Protein AF-0000000080187852 (afdb_homodimer)

Sequence (224 aa):
MRDDEPSGTDADVDVDVDENGILQFGIEPDPQTAEYDLLTVLADHEDIEMDDLPSLYSVVDQFVGGMFDDPPSESAQLEMTFSYAGYRITVTPGGHVTMVPVKDSMGEATDAMRDDEPSGTDADVDVDVDENGILQFGIEPDPQTAEYDLLTVLADHEDIEMDDLPSLYSVVDQFVGGMFDDPPSESAQLEMTFSYAGYRITVTPGGHVTMVPVKDSMGEATDA

Structure (mmCIF, N/CA/C/O backbone):
data_AF-0000000080187852-model_v1
#
loop_
_entity.id
_entity.type
_entity.pdbx_description
1 polymer 'Halobacterial output domain-containing protein'
#
loop_
_atom_site.group_PDB
_atom_site.id
_atom_site.type_symbol
_atom_site.label_atom_id
_atom_site.label_alt_id
_atom_site.label_comp_id
_atom_site.label_asym_id
_atom_site.label_entity_id
_atom_site.label_seq_id
_atom_site.pdbx_PDB_ins_code
_atom_site.Cartn_x
_atom_site.Cartn_y
_atom_site.Cartn_z
_atom_site.occupancy
_atom_site.B_iso_or_equiv
_atom_site.auth_seq_id
_atom_site.auth_comp_id
_atom_site.auth_asym_id
_atom_site.auth_atom_id
_atom_site.pdbx_PDB_model_num
ATOM 1 N N . MET A 1 1 ? -11.617 -31.828 -38.969 1 34.72 1 MET A N 1
ATOM 2 C CA . MET A 1 1 ? -12.172 -31.234 -37.75 1 34.72 1 MET A CA 1
ATOM 3 C C . MET A 1 1 ? -11.094 -30.5 -36.969 1 34.72 1 MET A C 1
ATOM 5 O O . MET A 1 1 ? -10.141 -31.125 -36.5 1 34.72 1 MET A O 1
ATOM 9 N N . ARG A 1 2 ? -10.789 -29.281 -37.406 1 37 2 ARG A N 1
ATOM 10 C CA . ARG A 1 2 ? -9.797 -28.359 -36.906 1 37 2 ARG A CA 1
ATOM 11 C C . ARG A 1 2 ? -10.047 -28.047 -35.438 1 37 2 ARG A C 1
ATOM 13 O O . ARG A 1 2 ? -11.156 -27.672 -35.031 1 37 2 ARG A O 1
ATOM 20 N N . ASP A 1 3 ? -9.461 -28.922 -34.531 1 36.19 3 ASP A N 1
ATOM 21 C CA . ASP A 1 3 ? -9.516 -28.719 -33.094 1 36.19 3 ASP A CA 1
ATOM 22 C C . ASP A 1 3 ? -9.234 -27.266 -32.719 1 36.19 3 ASP A C 1
ATOM 24 O O . ASP A 1 3 ? -8.141 -26.766 -32.969 1 36.19 3 ASP A O 1
ATOM 28 N N . ASP A 1 4 ? -10.195 -26.406 -32.969 1 38.72 4 ASP A N 1
ATOM 29 C CA . ASP A 1 4 ? -10.188 -25.062 -32.406 1 38.72 4 ASP A CA 1
ATOM 30 C C . ASP A 1 4 ? -9.742 -25.062 -30.953 1 38.72 4 ASP A C 1
ATOM 32 O O . ASP A 1 4 ? -10.414 -25.656 -30.094 1 38.72 4 ASP A O 1
ATOM 36 N N . GLU A 1 5 ? -8.477 -25.219 -30.703 1 42.81 5 GLU A N 1
ATOM 37 C CA . GLU A 1 5 ? -7.965 -25.016 -29.359 1 42.81 5 GLU A CA 1
ATOM 38 C C . GLU A 1 5 ? -8.648 -23.828 -28.672 1 42.81 5 GLU A C 1
ATOM 40 O O . GLU A 1 5 ? -8.867 -22.781 -29.312 1 42.81 5 GLU A O 1
ATOM 45 N N . PRO A 1 6 ? -9.562 -24.047 -27.812 1 42.44 6 PRO A N 1
ATOM 46 C CA . PRO A 1 6 ? -10.141 -22.906 -27.109 1 42.44 6 PRO A CA 1
ATOM 47 C C . PRO A 1 6 ? -9.141 -21.766 -26.938 1 42.44 6 PRO A C 1
ATOM 49 O O . PRO A 1 6 ? -7.938 -22 -26.797 1 42.44 6 PRO A O 1
ATOM 52 N N . SER A 1 7 ? -9.219 -20.781 -27.797 1 37.97 7 SER A N 1
ATOM 53 C CA . SER A 1 7 ? -8.508 -19.531 -27.578 1 37.97 7 SER A CA 1
ATOM 54 C C . SER A 1 7 ? -8.523 -19.141 -26.109 1 37.97 7 SER A C 1
ATOM 56 O O . SER A 1 7 ? -9.547 -18.672 -25.594 1 37.97 7 SER A O 1
ATOM 58 N N . GLY A 1 8 ? -8.188 -20 -25.188 1 38.34 8 GLY A N 1
ATOM 59 C CA . GLY A 1 8 ? -7.93 -19.453 -23.875 1 38.34 8 GLY A CA 1
ATOM 60 C C . GLY A 1 8 ? -7.438 -18.016 -23.906 1 38.34 8 GLY A C 1
ATOM 61 O O . GLY A 1 8 ? -6.582 -17.672 -24.719 1 38.34 8 GLY A O 1
ATOM 62 N N . THR A 1 9 ? -8.344 -17.094 -24.016 1 42.62 9 THR A N 1
ATOM 63 C CA . THR A 1 9 ? -8.008 -15.688 -23.875 1 42.62 9 THR A CA 1
ATOM 64 C C . THR A 1 9 ? -6.746 -15.5 -23.047 1 42.62 9 THR A C 1
ATOM 66 O O . THR A 1 9 ? -6.781 -15.625 -21.812 1 42.62 9 THR A O 1
ATOM 69 N N . ASP A 1 10 ? -5.746 -16.234 -23.234 1 46.34 10 ASP A N 1
ATOM 70 C CA . ASP A 1 10 ? -4.418 -16.016 -22.672 1 46.34 10 ASP A CA 1
ATOM 71 C C . ASP A 1 10 ? -4.027 -14.539 -22.75 1 46.34 10 ASP A C 1
ATOM 73 O O . ASP A 1 10 ? -3.631 -14.047 -23.812 1 46.34 10 ASP A O 1
ATOM 77 N N . ALA A 1 11 ? -4.887 -13.68 -22.375 1 52.53 11 ALA A N 1
ATOM 78 C CA . ALA A 1 11 ? -4.348 -12.328 -22.312 1 52.53 11 ALA A CA 1
ATOM 79 C C . ALA A 1 11 ? -2.846 -12.344 -22.047 1 52.53 11 ALA A C 1
ATOM 81 O O . ALA A 1 11 ? -2.4 -12.797 -20.984 1 52.53 11 ALA A O 1
ATOM 82 N N . ASP A 1 12 ? -2.135 -12.531 -23.031 1 65.62 12 ASP A N 1
ATOM 83 C CA . ASP A 1 12 ? -0.675 -12.531 -23.062 1 65.62 12 ASP A CA 1
ATOM 84 C C . ASP A 1 12 ? -0.109 -11.352 -22.281 1 65.62 12 ASP A C 1
ATOM 86 O O . ASP A 1 12 ? -0.197 -10.203 -22.734 1 65.62 12 ASP A O 1
ATOM 90 N N . VAL A 1 13 ? -0.258 -11.484 -20.984 1 82.56 13 VAL A N 1
ATOM 91 C CA . VAL A 1 13 ? 0.399 -10.445 -20.203 1 82.56 13 VAL A CA 1
ATOM 92 C C . VAL A 1 13 ? 1.889 -10.414 -20.531 1 82.56 13 VAL A C 1
ATOM 94 O O . VAL A 1 13 ? 2.553 -11.453 -20.547 1 82.56 13 VAL A O 1
ATOM 97 N N . ASP A 1 14 ? 2.275 -9.336 -21.062 1 90.31 14 ASP A N 1
ATOM 98 C CA . ASP A 1 14 ? 3.703 -9.141 -21.312 1 90.31 14 ASP A CA 1
ATOM 99 C C . ASP A 1 14 ? 4.461 -8.969 -19.984 1 90.31 14 ASP A C 1
ATOM 101 O O . ASP A 1 14 ? 4.27 -7.98 -19.281 1 90.31 14 ASP A O 1
ATOM 105 N N . VA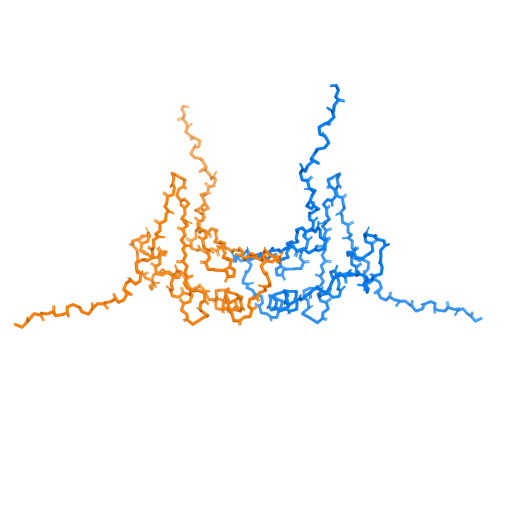L A 1 15 ? 5.227 -10.023 -19.672 1 95.25 15 VAL A N 1
ATOM 106 C CA . VAL A 1 15 ? 5.977 -10.016 -18.422 1 95.25 15 VAL A CA 1
ATOM 107 C C . VAL A 1 15 ? 7.449 -9.727 -18.703 1 95.25 15 VAL A C 1
ATOM 109 O O . VAL A 1 15 ? 8.07 -10.375 -19.547 1 95.25 15 VAL A O 1
ATOM 112 N N . ASP A 1 16 ? 7.922 -8.68 -18.062 1 96.25 16 ASP A N 1
ATOM 113 C CA . ASP A 1 16 ? 9.344 -8.375 -18.125 1 96.25 16 ASP A CA 1
ATOM 114 C C . ASP A 1 16 ? 10.07 -8.891 -16.875 1 96.25 16 ASP A C 1
ATOM 116 O O . ASP A 1 16 ? 9.656 -8.602 -15.75 1 96.25 16 ASP A O 1
ATOM 120 N N . VAL A 1 17 ? 11.125 -9.688 -17.109 1 95.25 17 VAL A N 1
ATOM 121 C CA . VAL A 1 17 ? 11.93 -10.219 -16.016 1 95.25 17 VAL A CA 1
ATOM 122 C C . VAL A 1 17 ? 13.367 -9.711 -16.141 1 95.25 17 VAL A C 1
ATOM 124 O O . VAL A 1 17 ? 14 -9.859 -17.188 1 95.25 17 VAL A O 1
ATOM 127 N N . ASP A 1 18 ? 13.766 -9.172 -15.062 1 94.38 18 ASP A N 1
ATOM 128 C CA . ASP A 1 18 ? 15.133 -8.656 -15.141 1 94.38 18 ASP A CA 1
ATOM 129 C C . ASP A 1 18 ? 16.125 -9.664 -14.578 1 94.38 18 ASP A C 1
ATOM 131 O O . ASP A 1 18 ? 15.758 -10.781 -14.211 1 94.38 18 ASP A O 1
ATOM 135 N N . GLU A 1 19 ? 17.438 -9.266 -14.555 1 92.88 19 GLU A N 1
ATOM 136 C CA . GLU A 1 19 ? 18.516 -10.164 -14.18 1 92.88 19 GLU A CA 1
ATOM 137 C C . GLU A 1 19 ? 18.422 -10.555 -12.703 1 92.88 19 GLU A C 1
ATOM 139 O O . GLU A 1 19 ? 18.969 -11.578 -12.297 1 92.88 19 GLU A O 1
ATOM 144 N N . ASN A 1 20 ? 17.688 -9.781 -11.875 1 92.75 20 ASN A N 1
ATOM 145 C CA . ASN A 1 20 ? 17.531 -10.062 -10.453 1 92.75 20 ASN A CA 1
ATOM 146 C C . ASN A 1 20 ? 16.25 -10.852 -10.172 1 92.75 20 ASN A C 1
ATOM 148 O O . ASN A 1 20 ? 15.922 -11.117 -9.016 1 92.75 20 ASN A O 1
ATOM 152 N N . GLY A 1 21 ? 15.609 -11.25 -11.234 1 92.5 21 GLY A N 1
ATOM 153 C CA . GLY A 1 21 ? 14.391 -12.023 -11.078 1 92.5 21 GLY A CA 1
ATOM 154 C C . GLY A 1 21 ? 13.172 -11.172 -10.781 1 92.5 21 GLY A C 1
ATOM 155 O O . GLY A 1 21 ? 12.133 -11.68 -10.352 1 92.5 21 GLY A O 1
ATOM 156 N N . ILE A 1 22 ? 13.305 -9.922 -10.914 1 96.25 22 ILE A N 1
ATOM 157 C CA . ILE A 1 22 ? 12.195 -9.008 -10.688 1 96.25 22 ILE A CA 1
ATOM 158 C C . ILE A 1 22 ? 11.242 -9.047 -11.883 1 96.25 22 ILE A C 1
ATOM 160 O O . ILE A 1 22 ? 11.656 -8.852 -13.023 1 96.25 22 ILE A O 1
ATOM 164 N N . LEU A 1 23 ? 9.969 -9.352 -11.57 1 97.94 23 LEU A N 1
ATOM 165 C CA . LEU A 1 23 ? 8.93 -9.375 -12.586 1 97.94 23 LEU A CA 1
ATOM 166 C C . LEU A 1 23 ? 8.172 -8.055 -12.625 1 97.94 23 LEU A C 1
ATOM 168 O O . LEU A 1 23 ? 7.816 -7.508 -11.578 1 97.94 23 LEU A O 1
ATOM 172 N N . GLN A 1 24 ? 7.938 -7.547 -13.82 1 98.12 24 GLN A N 1
ATOM 173 C CA . GLN A 1 24 ? 7.062 -6.398 -14.039 1 98.12 24 GLN A CA 1
ATOM 174 C C . GLN A 1 24 ? 6.062 -6.672 -15.156 1 98.12 24 GLN A C 1
ATOM 176 O O . GLN A 1 24 ? 6.441 -7.156 -16.234 1 98.12 24 GLN A O 1
ATOM 181 N N . PHE A 1 25 ? 4.855 -6.355 -14.852 1 97.75 25 PHE A N 1
ATOM 182 C CA . PHE A 1 25 ? 3.807 -6.582 -15.836 1 97.75 25 PHE A CA 1
ATOM 183 C C . PHE A 1 25 ? 2.572 -5.746 -15.523 1 97.75 25 PHE A C 1
ATOM 185 O O . PHE A 1 25 ? 2.488 -5.137 -14.453 1 97.75 25 PHE A O 1
ATOM 192 N N . GLY A 1 26 ? 1.707 -5.676 -16.453 1 96.75 26 GLY A N 1
ATOM 193 C CA . GLY A 1 26 ? 0.434 -4.996 -16.281 1 96.75 26 GLY A CA 1
ATOM 194 C C . GLY A 1 26 ? -0.755 -5.938 -16.312 1 96.75 26 GLY A C 1
ATOM 195 O O . GLY A 1 26 ? -0.779 -6.891 -17.094 1 96.75 26 GLY A O 1
ATOM 196 N N . ILE A 1 27 ? -1.643 -5.652 -15.352 1 94.19 27 ILE A N 1
ATOM 197 C CA . ILE A 1 27 ? -2.918 -6.359 -15.391 1 94.19 27 ILE A CA 1
ATOM 198 C C . ILE A 1 27 ? -4.055 -5.363 -15.609 1 94.19 27 ILE A C 1
ATOM 200 O O . ILE A 1 27 ? -3.875 -4.156 -15.414 1 94.19 27 ILE A O 1
ATOM 204 N N . GLU A 1 28 ? -5.141 -5.918 -16.109 1 92.69 28 GLU A N 1
ATOM 205 C CA . GLU A 1 28 ? -6.312 -5.051 -16.188 1 92.69 28 GLU A CA 1
ATOM 206 C C . GLU A 1 28 ? -6.781 -4.633 -14.797 1 92.69 28 GLU A C 1
ATOM 208 O O . GLU A 1 28 ? -6.926 -5.469 -13.906 1 92.69 28 GLU A O 1
ATOM 213 N N . PRO A 1 29 ? -6.895 -3.373 -14.609 1 93 29 PRO A N 1
ATOM 214 C CA . PRO A 1 29 ? -7.402 -2.92 -13.312 1 93 29 PRO A CA 1
ATOM 215 C C . PRO A 1 29 ? -8.898 -3.184 -13.141 1 93 29 PRO A C 1
ATOM 217 O O . PRO A 1 29 ? -9.688 -2.24 -13.07 1 93 29 PRO A O 1
ATOM 220 N N . ASP A 1 30 ? -9.219 -4.336 -13.078 1 92 30 ASP A N 1
ATOM 221 C CA . ASP A 1 30 ? -10.57 -4.859 -12.867 1 92 30 ASP A CA 1
ATOM 222 C C . ASP A 1 30 ? -10.625 -5.758 -11.633 1 92 30 ASP A C 1
ATOM 224 O O . ASP A 1 30 ? -9.969 -6.797 -11.586 1 92 30 ASP A O 1
ATOM 228 N N . PRO A 1 31 ? -11.492 -5.258 -10.656 1 88.62 31 PRO A N 1
ATOM 229 C CA . PRO A 1 31 ? -11.539 -6.016 -9.406 1 88.62 31 PRO A CA 1
ATOM 230 C C . PRO A 1 31 ? -11.984 -7.461 -9.602 1 88.62 31 PRO A C 1
ATOM 232 O O . PRO A 1 31 ? -11.656 -8.328 -8.789 1 88.62 31 PRO A O 1
ATOM 235 N N . GLN A 1 32 ? -12.586 -7.742 -10.617 1 89.06 32 GLN A N 1
ATOM 236 C CA . GLN A 1 32 ? -13.125 -9.078 -10.836 1 89.06 32 GLN A CA 1
ATOM 237 C C . GLN A 1 32 ? -12.062 -10.023 -11.375 1 89.06 32 GLN A C 1
ATOM 239 O O . GLN A 1 32 ? -12.133 -11.234 -11.172 1 89.06 32 GLN A O 1
ATOM 244 N N . THR A 1 33 ? -11.055 -9.461 -12 1 89.81 33 THR A N 1
ATOM 245 C CA . THR A 1 33 ? -10.109 -10.344 -12.672 1 89.81 33 THR A CA 1
ATOM 246 C C . THR A 1 33 ? -8.703 -10.164 -12.109 1 89.81 33 THR A C 1
ATOM 248 O O . THR A 1 33 ? -7.82 -10.992 -12.344 1 89.81 33 THR A O 1
ATOM 251 N N . ALA A 1 34 ? -8.43 -9.188 -11.344 1 89.19 34 ALA A N 1
ATOM 252 C CA . ALA A 1 34 ? -7.086 -8.805 -10.906 1 89.19 34 ALA A CA 1
ATOM 253 C C . ALA A 1 34 ? -6.387 -9.961 -10.203 1 89.19 34 ALA A C 1
ATOM 255 O O . ALA A 1 34 ? -5.223 -10.258 -10.477 1 89.19 34 ALA A O 1
ATOM 256 N N . GLU A 1 35 ? -7.098 -10.516 -9.281 1 87 35 GLU A N 1
ATOM 257 C CA . GLU A 1 35 ? -6.504 -11.625 -8.531 1 87 35 GLU A CA 1
ATOM 258 C C . GLU A 1 35 ? -6.078 -12.75 -9.469 1 87 35 GLU A C 1
ATOM 260 O O . GLU A 1 35 ? -4.945 -13.234 -9.391 1 87 35 GLU A O 1
ATOM 265 N N . TYR A 1 36 ? -6.98 -13.109 -10.273 1 88.31 36 TYR A N 1
ATOM 266 C CA . TYR A 1 36 ? -6.711 -14.188 -11.219 1 88.31 36 TYR A CA 1
ATOM 267 C C . TYR A 1 36 ? -5.531 -13.844 -12.117 1 88.31 36 TYR A C 1
ATOM 269 O O . TYR A 1 36 ? -4.645 -14.672 -12.336 1 88.31 36 TYR A O 1
ATOM 277 N N . ASP A 1 37 ? -5.547 -12.656 -12.633 1 90.5 37 ASP A N 1
ATOM 278 C CA . ASP A 1 37 ? -4.473 -12.227 -13.523 1 90.5 37 ASP A CA 1
ATOM 279 C C . ASP A 1 37 ? -3.121 -12.273 -12.82 1 90.5 37 ASP A C 1
ATOM 281 O O . ASP A 1 37 ? -2.139 -12.766 -13.383 1 90.5 37 ASP A O 1
ATOM 285 N N . LEU A 1 38 ? -3.09 -11.781 -11.672 1 91.06 38 LEU A N 1
ATOM 286 C CA . LEU A 1 38 ? -1.854 -11.766 -10.891 1 91.06 38 LEU A CA 1
ATOM 287 C C . LEU A 1 38 ? -1.376 -13.188 -10.609 1 91.06 38 LEU A C 1
ATOM 289 O O . LEU A 1 38 ? -0.206 -13.508 -10.836 1 91.06 38 LEU A O 1
ATOM 293 N N . LEU A 1 39 ? -2.26 -14.039 -10.219 1 90.75 39 LEU A N 1
ATOM 294 C CA . LEU A 1 39 ? -1.9 -15.398 -9.836 1 90.75 39 LEU A CA 1
ATOM 295 C C . LEU A 1 39 ? -1.49 -16.219 -11.055 1 90.75 39 LEU A C 1
ATOM 297 O O . LEU A 1 39 ? -0.614 -17.078 -10.969 1 90.75 39 LEU A O 1
ATOM 301 N N . THR A 1 40 ? -2.131 -15.945 -12.125 1 92.69 40 THR A N 1
ATOM 302 C CA . THR A 1 40 ? -1.787 -16.641 -13.367 1 92.69 40 THR A CA 1
ATOM 303 C C . THR A 1 40 ? -0.339 -16.359 -13.758 1 92.69 40 THR A C 1
ATOM 305 O O . THR A 1 40 ? 0.413 -17.281 -14.07 1 92.69 40 THR A O 1
ATOM 308 N N . VAL A 1 41 ? 0.048 -15.117 -13.68 1 93.44 41 VAL A N 1
ATOM 309 C CA . VAL A 1 41 ? 1.413 -14.742 -14.031 1 93.44 41 VAL A CA 1
ATOM 310 C C . VAL A 1 41 ? 2.396 -15.406 -13.07 1 93.44 41 VAL A C 1
ATOM 312 O O . VAL A 1 41 ? 3.416 -15.953 -13.492 1 93.44 41 VAL A O 1
ATOM 315 N N . LEU A 1 42 ? 2.072 -15.398 -11.859 1 92.81 42 LEU A N 1
ATOM 316 C CA . LEU A 1 42 ? 2.959 -15.969 -10.859 1 92.81 42 LEU A CA 1
ATOM 317 C C . LEU A 1 42 ? 3.107 -17.469 -11.062 1 92.81 42 LEU A C 1
ATOM 319 O O . LEU A 1 42 ? 4.223 -18 -11.031 1 92.81 42 LEU A O 1
ATOM 323 N N . ALA A 1 43 ? 2.031 -18.094 -11.203 1 94.19 43 ALA A N 1
ATOM 324 C CA . ALA A 1 43 ? 2.051 -19.547 -11.406 1 94.19 43 ALA A CA 1
ATOM 325 C C . ALA A 1 43 ? 2.859 -19.922 -12.648 1 94.19 43 ALA A C 1
ATOM 327 O O . ALA A 1 43 ? 3.664 -20.844 -12.617 1 94.19 43 ALA A O 1
ATOM 328 N N . ASP A 1 44 ? 2.631 -19.188 -13.703 1 94 44 ASP A N 1
ATOM 329 C CA . ASP A 1 44 ? 3.357 -19.438 -14.953 1 94 44 ASP A CA 1
ATOM 330 C C . ASP A 1 44 ? 4.859 -19.219 -14.758 1 94 44 ASP A C 1
ATOM 332 O O . ASP A 1 44 ? 5.664 -20.016 -15.258 1 94 44 ASP A O 1
ATOM 336 N N . HIS A 1 45 ? 5.184 -18.188 -14.031 1 93.19 45 HIS A N 1
ATOM 337 C CA . HIS A 1 45 ? 6.59 -17.891 -13.805 1 93.19 45 HIS A CA 1
ATOM 338 C C . HIS A 1 45 ? 7.262 -18.984 -12.977 1 93.19 45 HIS A C 1
ATOM 340 O O . HIS A 1 45 ? 8.414 -19.328 -13.227 1 93.19 45 HIS A O 1
ATOM 346 N N . GLU A 1 46 ? 6.582 -19.469 -12.086 1 93.5 46 GLU A N 1
ATOM 347 C CA . GLU A 1 46 ? 7.121 -20.5 -11.195 1 93.5 46 GLU A CA 1
ATOM 348 C C . GLU A 1 46 ? 6.934 -21.891 -11.773 1 93.5 46 GLU A C 1
ATOM 350 O O . GLU A 1 46 ? 7.398 -22.875 -11.203 1 93.5 46 GLU A O 1
ATOM 355 N N . ASP A 1 47 ? 6.273 -21.938 -12.859 1 95.06 47 ASP A N 1
ATOM 356 C CA . ASP A 1 47 ? 6.008 -23.203 -13.531 1 95.06 47 ASP A CA 1
ATOM 357 C C . ASP A 1 47 ? 5.246 -24.172 -12.617 1 95.06 47 ASP A C 1
ATOM 359 O O . ASP A 1 47 ? 5.645 -25.328 -12.445 1 95.06 47 ASP A O 1
ATOM 363 N N . ILE A 1 48 ? 4.199 -23.625 -11.945 1 95.19 48 ILE A N 1
ATOM 364 C CA . ILE A 1 48 ? 3.324 -24.422 -11.094 1 95.19 48 ILE A CA 1
ATOM 365 C C . ILE A 1 48 ? 1.864 -24.125 -11.445 1 95.19 48 ILE A C 1
ATOM 367 O O . ILE A 1 48 ? 1.57 -23.188 -12.18 1 95.19 48 ILE A O 1
ATOM 371 N N . GLU A 1 49 ? 0.988 -24.984 -10.969 1 94.44 49 GLU A N 1
ATOM 372 C CA . GLU A 1 49 ? -0.444 -24.75 -11.117 1 94.44 49 GLU A CA 1
ATOM 373 C C . GLU A 1 49 ? -0.93 -23.688 -10.117 1 94.44 49 GLU A C 1
ATOM 375 O O . GLU A 1 49 ? -0.447 -23.625 -8.984 1 94.44 49 GLU A O 1
ATOM 380 N N . MET A 1 50 ? -1.81 -22.859 -10.57 1 89.12 50 MET A N 1
ATOM 381 C CA . MET A 1 50 ? -2.354 -21.797 -9.719 1 89.12 50 MET A CA 1
ATOM 382 C C . MET A 1 50 ? -2.904 -22.391 -8.422 1 89.12 50 MET A C 1
ATOM 384 O O . MET A 1 50 ? -2.803 -21.766 -7.363 1 89.12 50 MET A O 1
ATOM 388 N N . ASP A 1 51 ? -3.393 -23.625 -8.516 1 88.81 51 ASP A N 1
ATOM 389 C CA . ASP A 1 51 ? 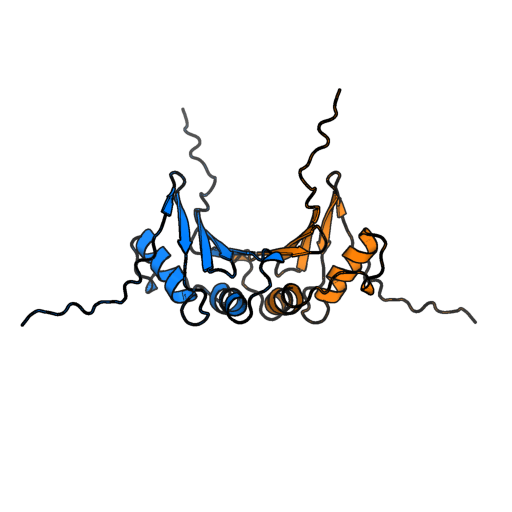-3.971 -24.281 -7.344 1 88.81 51 ASP A CA 1
ATOM 390 C C . ASP A 1 51 ? -2.885 -24.672 -6.344 1 88.81 51 ASP A C 1
ATOM 392 O O . ASP A 1 51 ? -3.182 -24.984 -5.191 1 88.81 51 ASP A O 1
ATOM 396 N N . ASP A 1 52 ? -1.698 -24.656 -6.773 1 90.94 52 ASP A N 1
ATOM 397 C CA . ASP A 1 52 ? -0.578 -25 -5.902 1 90.94 52 ASP A CA 1
ATOM 398 C C . ASP A 1 52 ? -0.093 -23.766 -5.129 1 90.94 52 ASP A C 1
ATOM 400 O O . ASP A 1 52 ? 0.708 -23.891 -4.199 1 90.94 52 ASP A O 1
ATOM 404 N N . LEU A 1 53 ? -0.548 -22.641 -5.551 1 88.62 53 LEU A N 1
ATOM 405 C CA . LEU A 1 53 ? -0.184 -21.438 -4.832 1 88.62 53 LEU A CA 1
ATOM 406 C C . LEU A 1 53 ? -0.913 -21.359 -3.494 1 88.62 53 LEU A C 1
ATOM 408 O O . LEU A 1 53 ? -2.061 -21.797 -3.381 1 88.62 53 LEU A O 1
ATOM 412 N N . PRO A 1 54 ? -0.084 -20.781 -2.477 1 82.88 54 PRO A N 1
ATOM 413 C CA . PRO A 1 54 ? -0.765 -20.594 -1.191 1 82.88 54 PRO A CA 1
ATOM 414 C C . PRO A 1 54 ? -2.02 -19.734 -1.305 1 82.88 54 PRO A C 1
ATOM 416 O O . PRO A 1 54 ? -2.16 -18.969 -2.258 1 82.88 54 PRO A O 1
ATOM 419 N N . SER A 1 55 ? -2.922 -20 -0.476 1 71.75 55 SER A N 1
ATOM 420 C CA . SER A 1 55 ? -4.141 -19.203 -0.485 1 71.75 55 SER A CA 1
ATOM 421 C C . SER A 1 55 ? -3.826 -17.719 -0.328 1 71.75 55 SER A C 1
ATOM 423 O O . SER A 1 55 ? -2.932 -17.344 0.433 1 71.75 55 SER A O 1
ATOM 425 N N . LEU A 1 56 ? -3.979 -17.078 -1.465 1 62.56 56 LEU A N 1
ATOM 426 C CA . LEU A 1 56 ? -3.781 -15.625 -1.403 1 62.56 56 LEU A CA 1
ATOM 427 C C . LEU A 1 56 ? -4.777 -14.984 -0.442 1 62.56 56 LEU A C 1
ATOM 429 O O . LEU A 1 56 ? -5.977 -14.93 -0.728 1 62.56 56 LEU A O 1
ATOM 433 N N . TYR A 1 57 ? -4.801 -15.453 0.687 1 59.09 57 TYR A N 1
ATOM 434 C CA . TYR A 1 57 ? -5.832 -14.844 1.521 1 59.09 57 TYR A CA 1
ATOM 435 C C . TYR A 1 57 ? -6.203 -13.461 1.005 1 59.09 57 TYR A C 1
ATOM 437 O O . TYR A 1 57 ? -5.551 -12.93 0.102 1 59.09 57 TYR A O 1
ATOM 445 N N . SER A 1 58 ? -6.879 -12.562 1.846 1 62.97 58 SER A N 1
ATOM 446 C CA . SER A 1 58 ? -7.742 -11.391 1.98 1 62.97 58 SER A CA 1
ATOM 447 C C . SER A 1 58 ? -7.086 -10.148 1.395 1 62.97 58 SER A C 1
ATOM 449 O O . SER A 1 58 ? -7.758 -9.305 0.797 1 62.97 58 SER A O 1
ATOM 451 N N . VAL A 1 59 ? -5.754 -10.312 0.958 1 70.38 59 VAL A N 1
ATOM 452 C CA . VAL A 1 59 ? -5.129 -9.039 0.629 1 70.38 59 VAL A CA 1
ATOM 453 C C . VAL A 1 59 ? -5.5 -8.633 -0.795 1 70.38 59 VAL A C 1
ATOM 455 O O . VAL A 1 59 ? -5.898 -7.488 -1.039 1 70.38 59 VAL A O 1
ATOM 458 N N . VAL A 1 60 ? -5.438 -9.547 -1.734 1 70.38 60 VAL A N 1
ATOM 459 C CA . VAL A 1 60 ? -5.672 -9.227 -3.137 1 70.38 60 VAL A CA 1
ATOM 460 C C . VAL A 1 60 ? -7.152 -8.938 -3.361 1 70.38 60 VAL A C 1
ATOM 462 O O . VAL A 1 60 ? -7.508 -7.953 -4.016 1 70.38 60 VAL A O 1
ATOM 465 N N . ASP A 1 61 ? -7.887 -9.766 -2.799 1 70.5 61 ASP A N 1
ATOM 466 C CA . ASP A 1 61 ? -9.32 -9.609 -3.01 1 70.5 61 ASP A CA 1
ATOM 467 C C . ASP A 1 61 ? -9.828 -8.312 -2.383 1 70.5 61 ASP A C 1
ATOM 469 O O . ASP A 1 61 ? -10.578 -7.559 -3.014 1 70.5 61 ASP A O 1
ATOM 473 N N . GLN A 1 62 ? -9.32 -8.062 -1.305 1 74.12 62 GLN A N 1
ATOM 474 C CA . GLN A 1 62 ? -9.891 -6.93 -0.575 1 74.12 62 GLN A CA 1
ATOM 475 C C . GLN A 1 62 ? -9.156 -5.637 -0.915 1 74.12 62 GLN A C 1
ATOM 477 O O . GLN A 1 62 ? -9.781 -4.613 -1.19 1 74.12 62 GLN A O 1
ATOM 482 N N . PHE A 1 63 ? -7.984 -5.699 -1.06 1 79.5 63 PHE A N 1
ATOM 483 C CA . PHE A 1 63 ? -7.234 -4.449 -1.117 1 79.5 63 PHE A CA 1
ATOM 484 C C . PHE A 1 63 ? -6.906 -4.082 -2.559 1 79.5 63 PHE A C 1
ATOM 486 O O . PHE A 1 63 ? -7.223 -2.98 -3.012 1 79.5 63 PHE A O 1
ATOM 493 N N . VAL A 1 64 ? -6.492 -5.086 -3.24 1 82.38 64 VAL A N 1
ATOM 494 C CA . VAL A 1 64 ? -6.227 -4.832 -4.652 1 82.38 64 VAL A CA 1
ATOM 495 C C . VAL A 1 64 ? -7.543 -4.57 -5.387 1 82.38 64 VAL A C 1
ATOM 497 O O . VAL A 1 64 ? -7.652 -3.607 -6.148 1 82.38 64 VAL A O 1
ATOM 500 N N . GLY A 1 65 ? -8.484 -5.383 -5.059 1 80.44 65 GLY A N 1
ATOM 501 C CA . GLY A 1 65 ? -9.797 -5.176 -5.66 1 80.44 65 GLY A CA 1
ATOM 502 C C . GLY A 1 65 ? -10.391 -3.818 -5.34 1 80.44 65 GLY A C 1
ATOM 503 O O . GLY A 1 65 ? -10.938 -3.15 -6.219 1 80.44 65 GLY A O 1
ATOM 504 N N . GLY A 1 66 ? -10.258 -3.383 -4.121 1 80.69 66 GLY A N 1
ATOM 505 C CA . GLY A 1 66 ? -10.758 -2.08 -3.715 1 80.69 66 GLY A CA 1
ATOM 506 C C . GLY A 1 66 ? -10.086 -0.928 -4.438 1 80.69 66 GLY A C 1
ATOM 507 O O . GLY A 1 66 ? -10.742 0.048 -4.809 1 80.69 66 GLY A O 1
ATOM 508 N N . MET A 1 67 ? -8.852 -1.094 -4.625 1 84.75 67 MET A N 1
ATOM 509 C CA . MET A 1 67 ? -8.062 -0.078 -5.316 1 84.75 67 MET A CA 1
ATOM 510 C C . MET A 1 67 ? -8.516 0.069 -6.766 1 84.75 67 MET A C 1
ATOM 512 O O . MET A 1 67 ? -8.523 1.175 -7.309 1 84.75 67 MET A O 1
ATOM 516 N N . PHE A 1 68 ? -9.039 -0.953 -7.293 1 88.12 68 PHE A N 1
ATOM 517 C CA . PHE A 1 68 ? -9.484 -0.912 -8.68 1 88.12 68 PHE A CA 1
ATOM 518 C C . PHE A 1 68 ? -10.93 -0.451 -8.773 1 88.12 68 PHE A C 1
ATOM 520 O O . PHE A 1 68 ? -11.344 0.122 -9.781 1 88.12 68 PHE A O 1
ATOM 527 N N . ASP A 1 69 ? -11.68 -0.689 -7.812 1 83.44 69 ASP A N 1
ATOM 528 C CA . ASP A 1 69 ? -13.086 -0.321 -7.801 1 83.44 69 ASP A CA 1
ATOM 529 C C . ASP A 1 69 ? -13.258 1.192 -7.695 1 83.44 69 ASP A C 1
ATOM 531 O O . ASP A 1 69 ? -14.172 1.762 -8.297 1 83.44 69 ASP A O 1
ATOM 535 N N . ASP A 1 70 ? -12.508 1.837 -6.953 1 81.56 70 ASP A N 1
ATOM 536 C CA . ASP A 1 70 ? -12.523 3.285 -6.77 1 81.56 70 ASP A CA 1
ATOM 537 C C . ASP A 1 70 ? -11.102 3.836 -6.676 1 81.56 70 ASP A C 1
ATOM 539 O O . ASP A 1 70 ? -10.617 4.145 -5.586 1 81.56 70 ASP A O 1
ATOM 543 N N . PRO A 1 71 ? -10.555 3.998 -7.891 1 79.69 71 PRO A N 1
ATOM 544 C CA . PRO A 1 71 ? -9.148 4.398 -7.879 1 79.69 71 PRO A CA 1
ATOM 545 C C . PRO A 1 71 ? -8.945 5.848 -7.438 1 79.69 71 PRO A C 1
ATOM 547 O O . PRO A 1 71 ? -9.734 6.723 -7.805 1 79.69 71 PRO A O 1
ATOM 550 N N . PRO A 1 72 ? -7.926 5.926 -6.582 1 81.44 72 PRO A N 1
ATOM 551 C CA . PRO A 1 72 ? -7.57 7.305 -6.242 1 81.44 72 PRO A CA 1
ATOM 552 C C . PRO A 1 72 ? -6.98 8.07 -7.422 1 81.44 72 PRO A C 1
ATOM 554 O O . PRO A 1 72 ? -6.695 7.477 -8.469 1 81.44 72 PRO A O 1
ATOM 557 N N . SER A 1 73 ? -6.941 9.336 -7.191 1 82.88 73 SER A N 1
ATOM 558 C CA . SER A 1 73 ? -6.285 10.156 -8.211 1 82.88 73 SER A CA 1
ATOM 559 C C . SER A 1 73 ? -4.859 9.68 -8.469 1 82.88 73 SER A C 1
ATOM 561 O O . SER A 1 73 ? -4.219 9.117 -7.578 1 82.88 73 SER A O 1
ATOM 563 N N . GLU A 1 74 ? -4.469 9.984 -9.633 1 83.5 74 GLU A N 1
ATOM 564 C CA . GLU A 1 74 ? -3.098 9.633 -9.992 1 83.5 74 GLU A CA 1
ATOM 565 C C . GLU A 1 74 ? -2.09 10.367 -9.109 1 83.5 74 GLU A C 1
ATOM 567 O O . GLU A 1 74 ? -1.014 9.844 -8.82 1 83.5 74 GLU A O 1
ATOM 572 N N . SER A 1 75 ? -2.451 11.492 -8.664 1 84.06 75 SER A N 1
ATOM 573 C CA . SER A 1 75 ? -1.554 12.305 -7.855 1 84.06 75 SER A CA 1
ATOM 574 C C . SER A 1 75 ? -1.315 11.68 -6.484 1 84.06 75 SER A C 1
ATOM 576 O O . SER A 1 75 ? -0.32 11.977 -5.824 1 84.06 75 SER A O 1
ATOM 578 N N . ALA A 1 76 ? -2.197 10.789 -6.156 1 86.81 76 ALA A N 1
ATOM 579 C CA . ALA A 1 76 ? -2.037 10.117 -4.867 1 86.81 76 ALA A CA 1
ATOM 580 C C . ALA A 1 76 ? -0.867 9.141 -4.898 1 86.81 76 ALA A C 1
ATOM 582 O O . ALA A 1 76 ? -0.313 8.789 -3.854 1 86.81 76 ALA A O 1
ATOM 583 N N . GLN A 1 77 ? -0.522 8.695 -6.098 1 89.19 77 GLN A N 1
ATOM 584 C CA . GLN A 1 77 ? 0.578 7.754 -6.273 1 89.19 77 GLN A CA 1
ATOM 585 C C . GLN A 1 77 ? 0.475 6.598 -5.281 1 89.19 77 GLN A C 1
ATOM 587 O O . GLN A 1 77 ? 1.459 6.242 -4.633 1 89.19 77 GLN A O 1
ATOM 592 N N . LEU A 1 78 ? -0.717 6.098 -5.172 1 91.88 78 LEU A N 1
ATOM 593 C CA . LEU A 1 78 ? -0.975 4.992 -4.258 1 91.88 78 LEU A CA 1
ATOM 594 C C . LEU A 1 78 ? -0.271 3.723 -4.727 1 91.88 78 LEU A C 1
ATOM 596 O O . LEU A 1 78 ? -0.267 3.414 -5.918 1 91.88 78 LEU A O 1
ATOM 600 N N . GLU A 1 79 ? 0.307 3.049 -3.756 1 93.88 79 GLU A N 1
ATOM 601 C CA . GLU A 1 79 ? 0.883 1.725 -3.971 1 93.88 79 GLU A CA 1
ATOM 602 C C . GLU A 1 79 ? 0.551 0.784 -2.816 1 93.88 79 GLU A C 1
ATOM 604 O O . GLU A 1 79 ? 0.572 1.189 -1.652 1 93.88 79 GLU A O 1
ATOM 609 N N . MET A 1 80 ? 0.266 -0.382 -3.215 1 93.25 80 MET A N 1
ATOM 610 C CA . MET A 1 80 ? 0.072 -1.434 -2.221 1 93.25 80 MET A CA 1
ATOM 611 C C . MET A 1 80 ? 1.154 -2.5 -2.338 1 93.25 80 MET A C 1
ATOM 613 O O . MET A 1 80 ? 1.378 -3.047 -3.42 1 93.25 80 MET A O 1
ATOM 617 N N . THR A 1 81 ? 1.817 -2.727 -1.245 1 94.44 81 THR A N 1
ATOM 618 C CA . THR A 1 81 ? 2.879 -3.727 -1.238 1 94.44 81 THR A CA 1
ATOM 619 C C . THR A 1 81 ? 2.6 -4.801 -0.191 1 94.44 81 THR A C 1
ATOM 621 O O . THR A 1 81 ? 2.182 -4.492 0.927 1 94.44 81 THR A O 1
ATOM 624 N N . PHE A 1 82 ? 2.891 -6.016 -0.565 1 93.69 82 PHE A N 1
ATOM 625 C CA . PHE A 1 82 ? 2.662 -7.137 0.338 1 93.69 82 PHE A CA 1
ATOM 626 C C . PHE A 1 82 ? 3.553 -8.32 -0.03 1 93.69 82 PHE A C 1
ATOM 628 O O . PHE A 1 82 ? 4.152 -8.336 -1.107 1 93.69 82 PHE A O 1
ATOM 635 N N . SER A 1 83 ? 3.65 -9.219 0.884 1 92.06 83 SER A N 1
ATOM 636 C CA . SER A 1 83 ? 4.398 -10.445 0.65 1 92.06 83 SER A CA 1
ATOM 637 C C . SER A 1 83 ? 3.463 -11.602 0.305 1 92.06 83 SER A C 1
ATOM 639 O O . SER A 1 83 ? 2.404 -11.758 0.919 1 92.06 83 SER A O 1
ATOM 641 N N . TYR A 1 84 ? 3.934 -12.336 -0.755 1 91.19 84 TYR A N 1
ATOM 642 C CA . TYR A 1 84 ? 3.135 -13.477 -1.185 1 91.19 84 TYR A CA 1
ATOM 643 C C . TYR A 1 84 ? 3.986 -14.477 -1.96 1 91.19 84 TYR A C 1
ATOM 645 O O . TYR A 1 84 ? 4.707 -14.102 -2.887 1 91.19 84 TYR A O 1
ATOM 653 N N . ALA A 1 85 ? 3.916 -15.703 -1.498 1 90.69 85 ALA A N 1
ATOM 654 C CA . ALA A 1 85 ? 4.531 -16.828 -2.193 1 90.69 85 ALA A CA 1
ATOM 655 C C . ALA A 1 85 ? 6.004 -16.562 -2.482 1 90.69 85 ALA A C 1
ATOM 657 O O . ALA A 1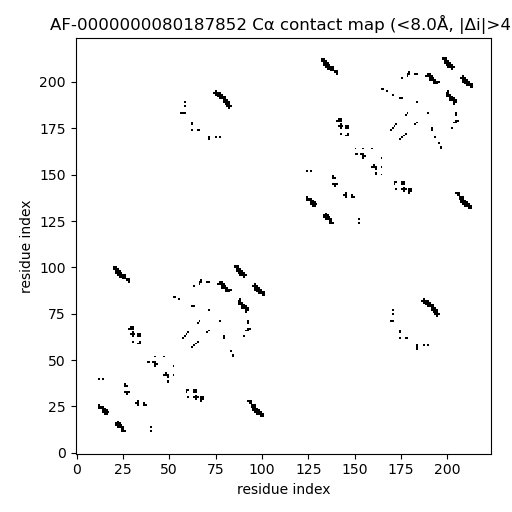 85 ? 6.488 -16.844 -3.582 1 90.69 85 ALA A O 1
ATOM 658 N N . GLY A 1 86 ? 6.68 -15.969 -1.543 1 91.38 86 GLY A N 1
ATOM 659 C CA . GLY A 1 86 ? 8.109 -15.758 -1.668 1 91.38 86 GLY A CA 1
ATOM 660 C C . GLY A 1 86 ? 8.469 -14.5 -2.436 1 91.38 86 GLY A C 1
ATOM 661 O O . GLY A 1 86 ? 9.633 -14.289 -2.781 1 91.38 86 GLY A O 1
ATOM 662 N N . TYR A 1 87 ? 7.43 -13.688 -2.66 1 93.75 87 TYR A N 1
ATOM 663 C CA . TYR A 1 87 ? 7.664 -12.445 -3.379 1 93.75 87 TYR A CA 1
ATOM 664 C C . TYR A 1 87 ? 7.18 -11.25 -2.566 1 93.75 87 TYR A C 1
ATOM 666 O O . TYR A 1 87 ? 6.207 -11.352 -1.813 1 93.75 87 TYR A O 1
ATOM 674 N N . ARG A 1 88 ? 7.84 -10.188 -2.746 1 95.5 88 ARG A N 1
ATOM 675 C CA . ARG A 1 88 ? 7.293 -8.883 -2.396 1 95.5 88 ARG A CA 1
ATOM 676 C C . ARG A 1 88 ? 6.602 -8.234 -3.594 1 95.5 88 ARG A C 1
ATOM 678 O O . ARG A 1 88 ? 7.25 -7.918 -4.594 1 95.5 88 ARG A O 1
ATOM 685 N N . ILE A 1 89 ? 5.316 -8.062 -3.457 1 95.25 89 ILE A N 1
ATOM 686 C CA . ILE A 1 89 ? 4.496 -7.668 -4.598 1 95.25 89 ILE A CA 1
ATOM 687 C C . ILE A 1 89 ? 3.998 -6.238 -4.406 1 95.25 89 ILE A C 1
ATOM 689 O O . ILE A 1 89 ? 3.484 -5.891 -3.338 1 95.25 89 ILE A O 1
ATOM 693 N N . THR A 1 90 ? 4.172 -5.406 -5.367 1 97 90 THR A N 1
ATOM 694 C CA . THR A 1 90 ? 3.627 -4.055 -5.398 1 97 90 THR A CA 1
ATOM 695 C C . THR A 1 90 ? 2.617 -3.904 -6.531 1 97 90 THR A C 1
ATOM 697 O O . THR A 1 90 ? 2.893 -4.289 -7.672 1 97 90 THR A O 1
ATOM 700 N N . VAL A 1 91 ? 1.449 -3.408 -6.148 1 95.06 91 VAL A N 1
ATOM 701 C CA . VAL A 1 91 ? 0.393 -3.172 -7.129 1 95.06 91 VAL A CA 1
ATOM 702 C C . VAL A 1 91 ? -0.027 -1.705 -7.094 1 95.06 91 VAL A C 1
ATOM 704 O O . VAL A 1 91 ? -0.169 -1.119 -6.016 1 95.06 91 VAL A O 1
ATOM 707 N N . THR A 1 92 ? -0.261 -1.114 -8.312 1 95 92 THR A N 1
ATOM 708 C CA . THR A 1 92 ? -0.745 0.257 -8.43 1 95 92 THR A CA 1
ATOM 709 C C . THR A 1 92 ? -2.156 0.287 -9.008 1 95 92 THR A C 1
ATOM 711 O O . THR A 1 92 ? -2.611 -0.693 -9.602 1 95 92 THR A O 1
ATOM 714 N N . PRO A 1 93 ? -2.848 1.396 -8.773 1 91.56 93 PRO A N 1
ATOM 715 C CA . PRO A 1 93 ? -4.223 1.509 -9.266 1 91.56 93 PRO A CA 1
ATOM 716 C C . PRO A 1 93 ? -4.324 1.328 -10.773 1 91.56 93 PRO A C 1
ATOM 718 O O . PRO A 1 93 ? -5.371 0.917 -11.281 1 91.56 93 PRO A O 1
ATOM 721 N N . GLY A 1 94 ? -3.225 1.626 -11.5 1 92.06 94 GLY A N 1
ATOM 722 C CA . GLY A 1 94 ? -3.232 1.471 -12.945 1 92.06 94 GLY A CA 1
ATOM 723 C C . GLY A 1 94 ? -3.002 0.04 -13.391 1 92.06 94 GLY A C 1
ATOM 724 O O . GLY A 1 94 ? -3.027 -0.254 -14.586 1 92.06 94 GLY A O 1
ATOM 725 N N . GLY A 1 95 ? -2.74 -0.839 -12.422 1 94.44 95 GLY A N 1
ATOM 726 C CA . GLY A 1 95 ? -2.6 -2.248 -12.758 1 94.44 95 GLY A CA 1
ATOM 727 C C . GLY A 1 95 ? -1.158 -2.674 -12.953 1 94.44 95 GLY A C 1
ATOM 728 O O . GLY A 1 95 ? -0.89 -3.811 -13.344 1 94.44 95 GLY A O 1
ATOM 729 N N . HIS A 1 96 ? -0.301 -1.762 -12.734 1 96.25 96 HIS A N 1
ATOM 730 C CA . HIS A 1 96 ? 1.104 -2.146 -12.797 1 96.25 96 HIS A CA 1
ATOM 731 C C . HIS A 1 96 ? 1.497 -2.986 -11.586 1 96.25 96 HIS A C 1
ATOM 733 O O . HIS A 1 96 ? 1.127 -2.664 -10.453 1 96.25 96 HIS A O 1
ATOM 739 N N . VAL A 1 97 ? 2.242 -4.09 -11.852 1 97.12 97 VAL A N 1
ATOM 740 C CA . VAL A 1 97 ? 2.635 -5.027 -10.805 1 97.12 97 VAL A CA 1
ATOM 741 C C . VAL A 1 97 ? 4.145 -5.262 -10.859 1 97.12 97 VAL A C 1
ATOM 743 O O . VAL A 1 97 ? 4.711 -5.434 -11.938 1 97.12 97 VAL A O 1
ATOM 746 N N . THR A 1 98 ? 4.777 -5.188 -9.766 1 98.12 98 THR A N 1
ATOM 747 C CA . THR A 1 98 ? 6.168 -5.594 -9.594 1 98.12 98 THR A CA 1
ATOM 748 C C . THR A 1 98 ? 6.293 -6.691 -8.539 1 98.12 98 THR A C 1
ATOM 750 O O . THR A 1 98 ? 5.707 -6.586 -7.461 1 98.12 98 THR A O 1
ATOM 753 N N . MET A 1 99 ? 6.977 -7.715 -8.859 1 96.88 99 MET A N 1
ATOM 754 C CA . MET A 1 99 ? 7.258 -8.805 -7.93 1 96.88 99 MET A CA 1
ATOM 755 C C . MET A 1 99 ? 8.758 -8.977 -7.738 1 96.88 99 MET A C 1
ATOM 757 O O . MET A 1 99 ? 9.484 -9.227 -8.703 1 96.88 99 MET A O 1
ATOM 761 N N . VAL A 1 100 ? 9.164 -8.914 -6.562 1 97.38 100 VAL A N 1
ATOM 762 C CA . VAL A 1 100 ? 10.578 -9.055 -6.215 1 97.38 100 VAL A CA 1
ATOM 763 C C . VAL A 1 100 ? 10.773 -10.305 -5.359 1 97.38 100 VAL A C 1
ATOM 765 O O . VAL A 1 100 ? 10.18 -10.43 -4.289 1 97.38 100 VAL A O 1
ATOM 768 N N . PRO A 1 101 ? 11.578 -11.195 -5.898 1 95.75 101 PRO A N 1
ATOM 769 C CA . PRO A 1 101 ? 11.844 -12.359 -5.059 1 95.75 101 PRO A CA 1
ATOM 770 C C . PRO A 1 101 ? 12.539 -11.992 -3.748 1 95.75 101 PRO A C 1
ATOM 772 O O . PRO A 1 101 ? 13.414 -11.125 -3.73 1 95.75 101 PRO A O 1
ATOM 775 N N . VAL A 1 102 ? 12.062 -12.469 -2.598 1 92.06 102 VAL A N 1
ATOM 776 C CA . VAL A 1 102 ? 12.656 -12.195 -1.29 1 92.06 102 VAL A CA 1
ATOM 777 C C . VAL A 1 102 ? 13.727 -13.242 -0.981 1 92.06 102 VAL A C 1
ATOM 779 O O . VAL A 1 102 ? 13.445 -14.445 -0.996 1 92.06 102 VAL A O 1
ATOM 782 N N . LYS A 1 103 ? 14.875 -13.109 -1.667 1 73.88 103 LYS A N 1
ATOM 783 C CA . LYS A 1 103 ? 15.977 -14.039 -1.429 1 73.88 103 LYS A CA 1
ATOM 784 C C . LYS A 1 103 ? 16.375 -14.047 0.043 1 73.88 103 LYS A C 1
ATOM 786 O O . LYS A 1 103 ? 16.281 -13.031 0.728 1 73.88 103 LYS A O 1
ATOM 791 N N . ASP A 1 104 ? 16.141 -15.148 0.697 1 57.16 104 ASP A N 1
ATOM 792 C CA . ASP A 1 104 ? 16.766 -15.258 2.01 1 57.16 104 ASP A CA 1
ATOM 793 C C . ASP A 1 104 ? 18.188 -14.719 1.98 1 57.16 104 ASP A C 1
ATOM 795 O O . ASP A 1 104 ? 18.969 -15.047 1.08 1 57.16 104 ASP A O 1
ATOM 799 N N . SER A 1 105 ? 18.25 -13.43 2.127 1 48.69 105 SER A N 1
ATOM 800 C CA . SER A 1 105 ? 19.625 -12.984 2.27 1 48.69 105 SER A CA 1
ATOM 801 C C . SER A 1 105 ? 20.5 -14.07 2.875 1 48.69 105 SER A C 1
ATOM 803 O O . SER A 1 105 ? 21.562 -13.789 3.418 1 48.69 105 SER A O 1
ATOM 805 N N . MET A 1 106 ? 20.156 -15.172 3.398 1 42.66 106 MET A N 1
ATOM 806 C CA . MET A 1 106 ? 21.328 -15.969 3.768 1 42.66 106 MET A CA 1
ATOM 807 C C . MET A 1 106 ? 22.219 -16.203 2.561 1 42.66 106 MET A C 1
ATOM 809 O O . MET A 1 106 ? 21.875 -16.953 1.647 1 42.66 106 MET A O 1
ATOM 813 N N . GLY A 1 107 ? 22.594 -15.234 1.841 1 42.66 107 GLY A N 1
ATOM 814 C CA . GLY A 1 107 ? 23.75 -15.383 0.968 1 42.66 107 GLY A CA 1
ATOM 815 C C . GLY A 1 107 ? 24.688 -16.5 1.403 1 42.66 107 GLY A C 1
ATOM 816 O O . GLY A 1 107 ? 24.719 -16.859 2.582 1 42.66 107 GLY A O 1
ATOM 817 N N . GLU A 1 108 ? 24.969 -17.453 0.539 1 43.44 108 GLU A N 1
ATOM 818 C CA . GLU A 1 108 ? 26.078 -18.391 0.5 1 43.44 108 GLU A CA 1
ATOM 819 C C . GLU A 1 108 ? 27.375 -17.75 0.984 1 43.44 108 GLU A C 1
ATOM 821 O O . GLU A 1 108 ? 27.844 -16.766 0.394 1 43.44 108 GLU A O 1
ATOM 826 N N . ALA A 1 109 ? 27.703 -17.453 2.252 1 43.88 109 ALA A N 1
ATOM 827 C CA . ALA A 1 109 ? 29.109 -17.438 2.646 1 43.88 109 ALA A CA 1
ATOM 828 C C . ALA A 1 109 ? 29.922 -18.406 1.81 1 43.88 109 ALA A C 1
ATOM 830 O O . ALA A 1 109 ? 29.75 -19.625 1.914 1 43.88 109 ALA A O 1
ATOM 831 N N . THR A 1 110 ? 30.109 -18.172 0.6 1 40.44 110 THR A N 1
ATOM 832 C CA . THR A 1 110 ? 31.156 -18.891 -0.106 1 40.44 110 THR A CA 1
ATOM 833 C C . THR A 1 110 ? 32.375 -19.078 0.785 1 40.44 110 THR A C 1
ATOM 835 O O . THR A 1 110 ? 32.969 -18.094 1.238 1 40.44 110 THR A O 1
ATOM 838 N N . ASP A 1 111 ? 32.375 -20.031 1.625 1 35.75 111 ASP A N 1
ATOM 839 C CA . ASP A 1 111 ? 33.625 -20.562 2.123 1 35.75 111 ASP A CA 1
ATOM 840 C C . ASP A 1 111 ? 34.688 -20.625 1.014 1 35.75 111 ASP A C 1
ATOM 842 O O . ASP A 1 111 ? 34.5 -21.328 0.012 1 35.75 111 ASP A O 1
ATOM 846 N N . ALA A 1 112 ? 35.188 -19.484 0.496 1 30.48 112 ALA A N 1
ATOM 847 C CA . ALA A 1 112 ? 36.531 -19.719 0.033 1 30.48 112 ALA A CA 1
ATOM 848 C C . ALA A 1 112 ? 37.469 -20.031 1.202 1 30.48 112 ALA A C 1
ATOM 850 O O . ALA A 1 112 ? 37.344 -19.453 2.283 1 30.48 112 ALA A O 1
ATOM 851 N N . MET B 1 1 ? -13.883 28.266 40.375 1 34.94 1 MET B N 1
ATOM 852 C CA . MET B 1 1 ? -14.422 27.469 39.281 1 34.94 1 MET B CA 1
ATOM 853 C C . MET B 1 1 ? -13.32 27.078 38.312 1 34.94 1 MET B C 1
ATOM 855 O O . MET B 1 1 ? -12.703 27.938 37.688 1 34.94 1 MET B O 1
ATOM 859 N N . ARG B 1 2 ? -12.578 26.031 38.656 1 37.62 2 ARG B N 1
ATOM 860 C CA . ARG B 1 2 ? -11.445 25.453 37.969 1 37.62 2 ARG B CA 1
ATOM 861 C C . ARG B 1 2 ? -11.836 25.016 36.562 1 37.62 2 ARG B C 1
ATOM 863 O O . ARG B 1 2 ? -12.836 24.328 36.375 1 37.62 2 ARG B O 1
ATOM 870 N N . ASP B 1 3 ? -11.703 25.969 35.594 1 36.69 3 ASP B N 1
ATOM 871 C CA . ASP B 1 3 ? -11.938 25.703 34.188 1 36.69 3 ASP B CA 1
ATOM 872 C C . ASP B 1 3 ? -11.297 24.375 33.75 1 36.69 3 ASP B C 1
ATOM 874 O O . ASP B 1 3 ? -10.078 24.219 33.812 1 36.69 3 ASP B O 1
ATOM 878 N N . ASP B 1 4 ? -11.922 23.281 34.125 1 39.03 4 ASP B N 1
ATOM 879 C CA . ASP B 1 4 ? -11.594 21.984 33.562 1 39.03 4 ASP B CA 1
ATOM 880 C C . ASP B 1 4 ? -11.375 22.062 32.062 1 39.03 4 ASP B C 1
ATOM 882 O O . ASP B 1 4 ? -12.297 22.406 31.312 1 39.03 4 ASP B O 1
ATOM 886 N N . GLU B 1 5 ? -10.258 22.578 31.641 1 43.25 5 GLU B N 1
ATOM 887 C CA . GLU B 1 5 ? -9.906 22.484 30.219 1 43.25 5 GLU B CA 1
ATOM 888 C C . GLU B 1 5 ? -10.312 21.141 29.641 1 43.25 5 GLU B C 1
ATOM 890 O O . GLU B 1 5 ? -10.156 20.109 30.281 1 43.25 5 GLU B O 1
ATOM 895 N N . PRO B 1 6 ? -11.359 21.078 28.906 1 42.53 6 PRO B N 1
ATOM 896 C CA . PRO B 1 6 ? -11.672 19.797 28.281 1 42.53 6 PRO B CA 1
ATOM 897 C C . PRO B 1 6 ? -10.43 18.984 27.953 1 42.53 6 PRO B C 1
ATOM 899 O O . PRO B 1 6 ? -9.375 19.547 27.641 1 42.53 6 PRO B O 1
ATOM 902 N N . SER B 1 7 ? -10.086 18.031 28.797 1 38.25 7 SER B N 1
ATOM 903 C CA . SER B 1 7 ? -9.086 17.031 28.453 1 38.25 7 SER B CA 1
ATOM 904 C C . SER B 1 7 ? -9.203 16.625 26.984 1 38.25 7 SER B C 1
ATOM 906 O O . SER B 1 7 ? -10.117 15.891 26.609 1 38.25 7 SER B O 1
ATOM 908 N N . GLY B 1 8 ? -9.211 17.531 26.047 1 38.78 8 GLY B N 1
ATOM 909 C CA . GLY B 1 8 ? -9 17.047 24.688 1 38.78 8 GLY B CA 1
ATOM 910 C C . GLY B 1 8 ? -8.164 15.789 24.625 1 38.78 8 GLY B C 1
ATOM 911 O O . GLY B 1 8 ? -7.121 15.695 25.266 1 38.78 8 GLY B O 1
ATOM 912 N N . THR B 1 9 ? -8.773 14.695 24.828 1 42.25 9 THR B N 1
ATOM 913 C CA . THR B 1 9 ? -8.125 13.406 24.609 1 42.25 9 THR B CA 1
ATOM 914 C C . THR B 1 9 ? -6.988 13.539 23.594 1 42.25 9 THR B C 1
ATOM 916 O O . THR B 1 9 ? -7.23 13.625 22.391 1 42.25 9 THR B O 1
ATOM 919 N N . ASP B 1 10 ? -6.172 14.492 23.656 1 46.47 10 ASP B N 1
ATOM 920 C CA . ASP B 1 10 ? -4.926 14.586 22.891 1 46.47 10 ASP B CA 1
ATOM 921 C C . ASP B 1 10 ? -4.18 13.258 22.891 1 46.47 10 ASP B C 1
ATOM 923 O O . ASP B 1 10 ? -3.525 12.906 23.891 1 46.47 10 ASP B O 1
ATOM 927 N N . ALA B 1 11 ? -4.859 12.219 22.609 1 52.75 11 ALA B N 1
ATOM 928 C CA . ALA B 1 11 ? -4.016 11.039 22.438 1 52.75 11 ALA B CA 1
ATOM 929 C C . ALA B 1 11 ? -2.611 11.422 21.984 1 52.75 11 ALA B C 1
ATOM 931 O O . ALA B 1 11 ? -2.438 11.969 20.891 1 52.75 11 ALA B O 1
ATOM 932 N N . ASP B 1 12 ? -1.821 11.781 22.859 1 65.5 12 ASP B N 1
ATOM 933 C CA . ASP B 1 12 ? -0.412 12.125 22.703 1 65.5 12 ASP B CA 1
ATOM 934 C C . ASP B 1 12 ? 0.306 11.102 21.828 1 65.5 12 ASP B C 1
ATOM 936 O O . ASP B 1 12 ? 0.567 9.984 22.266 1 65.5 12 ASP B O 1
ATOM 940 N N . VAL B 1 13 ? -0.053 11.188 20.547 1 82.62 13 VAL B N 1
ATOM 941 C CA . VAL B 1 13 ? 0.721 10.328 19.672 1 82.62 13 VAL B CA 1
ATOM 942 C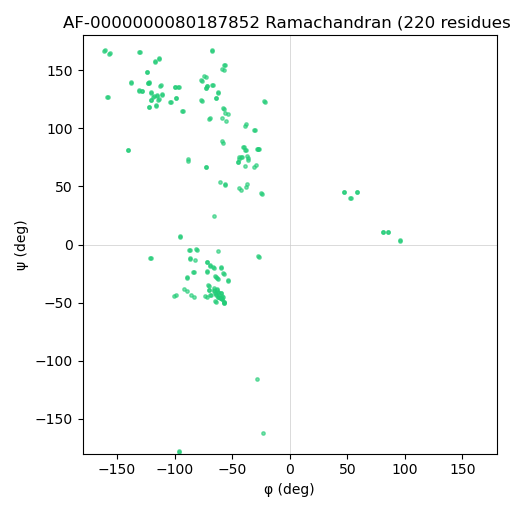 C . VAL B 1 13 ? 2.205 10.664 19.781 1 82.62 13 VAL B C 1
ATOM 944 O O . VAL B 1 13 ? 2.584 11.836 19.719 1 82.62 13 VAL B O 1
ATOM 947 N N . ASP B 1 14 ? 2.916 9.727 20.219 1 90.25 14 ASP B N 1
ATOM 948 C CA . ASP B 1 14 ? 4.367 9.891 20.25 1 90.25 14 ASP B CA 1
ATOM 949 C C . ASP B 1 14 ? 4.945 9.891 18.844 1 90.25 14 ASP B C 1
ATOM 951 O O . ASP B 1 14 ? 4.922 8.867 18.156 1 90.25 14 ASP B O 1
ATOM 955 N N . VAL B 1 15 ? 5.363 11.094 18.438 1 95.25 15 VAL B N 1
ATOM 956 C CA . VAL B 1 15 ? 5.895 11.258 17.078 1 95.25 15 VAL B CA 1
ATOM 957 C C . VAL B 1 15 ? 7.418 11.344 17.141 1 95.25 15 VAL B C 1
ATOM 959 O O . VAL B 1 15 ? 7.977 12.148 17.891 1 95.25 15 VAL B O 1
ATOM 962 N N . ASP B 1 16 ? 8.039 10.438 16.422 1 96.19 16 ASP B N 1
ATOM 963 C CA . ASP B 1 16 ? 9.492 10.492 16.266 1 96.19 16 ASP B CA 1
ATOM 964 C C . ASP B 1 16 ? 9.867 11.148 14.938 1 96.19 16 ASP B C 1
ATOM 966 O O . ASP B 1 16 ? 9.391 10.742 13.875 1 96.19 16 ASP B O 1
ATOM 970 N N . VAL B 1 17 ? 10.727 12.188 15.023 1 95.06 17 VAL B N 1
ATOM 971 C CA . VAL B 1 17 ? 11.203 12.883 13.836 1 95.06 17 VAL B CA 1
ATOM 972 C C . VAL B 1 17 ? 12.719 12.75 13.734 1 95.06 17 VAL B C 1
ATOM 974 O O . VAL B 1 17 ? 13.445 13.062 14.68 1 95.06 17 VAL B O 1
ATOM 977 N N . ASP B 1 18 ? 13.07 12.305 12.609 1 94.25 18 ASP B N 1
ATOM 978 C CA . ASP B 1 18 ? 14.516 12.141 12.469 1 94.25 18 ASP B CA 1
ATOM 979 C C . ASP B 1 18 ? 15.141 13.352 11.789 1 94.25 18 ASP B C 1
ATOM 981 O O . ASP B 1 18 ? 14.453 14.344 11.516 1 94.25 18 ASP B O 1
ATOM 985 N N . GLU B 1 19 ? 16.484 13.281 11.586 1 92.81 19 GLU B N 1
ATOM 986 C CA . GLU B 1 19 ? 17.25 14.414 11.062 1 92.81 19 GLU B CA 1
ATOM 987 C C . GLU B 1 19 ? 16.844 14.742 9.633 1 92.81 19 GLU B C 1
ATOM 989 O O . GLU B 1 19 ? 17.078 15.859 9.156 1 92.81 19 GLU B O 1
ATOM 994 N N . ASN B 1 20 ? 16.219 13.789 8.898 1 92.69 20 ASN B N 1
ATOM 995 C CA . ASN B 1 20 ? 15.797 13.992 7.516 1 92.69 20 ASN B CA 1
ATOM 996 C C . ASN B 1 20 ? 14.336 14.43 7.434 1 92.69 20 ASN B C 1
ATOM 998 O O . ASN B 1 20 ? 13.797 14.594 6.34 1 92.69 20 ASN B O 1
ATOM 1002 N N . GLY B 1 21 ? 13.781 14.688 8.57 1 92.31 21 GLY B N 1
ATOM 1003 C CA . GLY B 1 21 ? 12.398 15.141 8.602 1 92.31 21 GLY B CA 1
ATOM 1004 C C . GLY B 1 21 ? 11.398 14.008 8.484 1 92.31 21 GLY B C 1
ATOM 1005 O O . GLY B 1 21 ? 10.219 14.242 8.203 1 92.31 21 GLY B O 1
ATOM 1006 N N . ILE B 1 22 ? 11.852 12.836 8.578 1 96.25 22 ILE B N 1
ATOM 1007 C CA . ILE B 1 22 ? 10.984 11.672 8.5 1 96.25 22 ILE B CA 1
ATOM 1008 C C . ILE B 1 22 ? 10.234 11.5 9.82 1 96.25 22 ILE B C 1
ATOM 1010 O O . ILE B 1 22 ? 10.852 11.438 10.891 1 96.25 22 ILE B O 1
ATOM 1014 N N . LEU B 1 23 ? 8.898 11.461 9.703 1 97.88 23 LEU B N 1
ATOM 1015 C CA . LEU B 1 23 ? 8.047 11.25 10.867 1 97.88 23 LEU B CA 1
ATOM 1016 C C . LEU B 1 23 ? 7.648 9.789 10.992 1 97.88 23 LEU B C 1
ATOM 1018 O O . LEU B 1 23 ? 7.285 9.148 10 1 97.88 23 LEU B O 1
ATOM 1022 N N . GLN B 1 24 ? 7.723 9.266 12.195 1 98.19 24 GLN B N 1
ATOM 1023 C CA . GLN B 1 24 ? 7.195 7.938 12.516 1 98.19 24 GLN B CA 1
ATOM 1024 C C . GLN B 1 24 ? 6.336 7.977 13.773 1 98.19 24 GLN B C 1
ATOM 1026 O O . GLN B 1 24 ? 6.734 8.555 14.781 1 98.19 24 GLN B O 1
ATOM 1031 N N . PHE B 1 25 ? 5.23 7.363 13.648 1 97.75 25 PHE B N 1
ATOM 1032 C CA . PHE B 1 25 ? 4.316 7.336 14.781 1 97.75 25 PHE B CA 1
ATOM 1033 C C . PHE B 1 25 ? 3.301 6.211 14.633 1 97.75 25 PHE B C 1
ATOM 1035 O O . PHE B 1 25 ? 3.209 5.586 13.578 1 97.75 25 PHE B O 1
ATOM 1042 N N . GLY B 1 26 ? 2.621 5.934 15.695 1 96.75 26 GLY B N 1
ATOM 1043 C CA . GLY B 1 26 ? 1.545 4.957 15.688 1 96.75 26 GLY B CA 1
ATOM 1044 C C . GLY B 1 26 ? 0.176 5.574 15.898 1 96.75 26 GLY B C 1
ATOM 1045 O O . GLY B 1 26 ? 0.029 6.516 16.688 1 96.75 26 GLY B O 1
ATOM 1046 N N . ILE B 1 27 ? -0.742 5.059 15.086 1 94.19 27 ILE B N 1
ATOM 1047 C CA . ILE B 1 27 ? -2.135 5.426 15.32 1 94.19 27 ILE B CA 1
ATOM 1048 C C . ILE B 1 27 ? -2.941 4.18 15.68 1 94.19 27 ILE B C 1
ATOM 1050 O O . ILE B 1 27 ? -2.5 3.055 15.438 1 94.19 27 ILE B O 1
ATOM 1054 N N . GLU B 1 28 ? -4.047 4.461 16.359 1 92.75 28 GLU B N 1
ATOM 1055 C CA . GLU B 1 28 ? -4.941 3.33 16.594 1 92.75 28 GLU B CA 1
ATOM 1056 C C . GLU B 1 28 ? -5.492 2.777 15.273 1 92.75 28 GLU B C 1
ATOM 1058 O O . GLU B 1 28 ? -5.969 3.535 14.43 1 92.75 28 GLU B O 1
ATOM 1063 N N . PRO B 1 29 ? -5.312 1.519 15.094 1 93 29 PRO B N 1
ATOM 1064 C CA . PRO B 1 29 ? -5.875 0.925 13.875 1 93 29 PRO B CA 1
ATOM 1065 C C . PRO B 1 29 ? -7.395 0.805 13.93 1 93 29 PRO B C 1
ATOM 1067 O O . PRO B 1 29 ? -7.93 -0.307 13.961 1 93 29 PRO B O 1
ATOM 1070 N N . ASP B 1 30 ? -8.008 1.848 13.938 1 92.12 30 ASP B N 1
ATOM 1071 C CA . ASP B 1 30 ? -9.453 2.014 13.93 1 92.12 30 ASP B CA 1
ATOM 1072 C C . ASP B 1 30 ? -9.906 2.84 12.727 1 92.12 30 ASP B C 1
ATOM 1074 O O . ASP B 1 30 ? -9.547 4.012 12.602 1 92.12 30 ASP B O 1
ATOM 1078 N N . PRO B 1 31 ? -10.75 2.115 11.875 1 88.75 31 PRO B N 1
ATOM 1079 C CA . PRO B 1 31 ? -11.172 2.807 10.656 1 88.75 31 PRO B CA 1
ATOM 1080 C C . PRO B 1 31 ? -11.938 4.098 10.945 1 88.75 31 PRO B C 1
ATOM 1082 O O . PRO B 1 31 ? -11.969 5.004 10.102 1 88.75 31 PRO B O 1
ATOM 1085 N N . GLN B 1 32 ? -12.422 4.242 12.031 1 89.19 32 GLN B N 1
ATOM 1086 C CA . GLN B 1 32 ? -13.25 5.398 12.352 1 89.19 32 GLN B CA 1
ATOM 1087 C C . GLN B 1 32 ? -12.391 6.594 12.75 1 89.19 32 GLN B C 1
ATOM 1089 O O . GLN B 1 32 ? -12.797 7.746 12.594 1 89.19 32 GLN B O 1
ATOM 1094 N N . THR B 1 33 ? -11.195 6.32 13.203 1 90.06 33 THR B N 1
ATOM 1095 C CA . THR B 1 33 ? -10.414 7.43 13.742 1 90.06 33 THR B CA 1
ATOM 1096 C C . THR B 1 33 ? -9.102 7.594 12.984 1 90.06 33 THR B C 1
ATOM 1098 O O . THR B 1 33 ? -8.43 8.625 13.102 1 90.06 33 THR B O 1
ATOM 1101 N N . ALA B 1 34 ? -8.711 6.699 12.172 1 89.38 34 ALA B N 1
ATOM 1102 C CA . ALA B 1 34 ? -7.391 6.66 11.539 1 89.38 34 ALA B CA 1
ATOM 1103 C C . ALA B 1 34 ? -7.117 7.941 10.758 1 89.38 34 ALA B C 1
ATOM 1105 O O . ALA B 1 34 ? -6.035 8.523 10.867 1 89.38 34 ALA B O 1
ATOM 1106 N N . GLU B 1 35 ? -8.07 8.281 9.961 1 87.12 35 GLU B N 1
ATOM 1107 C CA . GLU B 1 35 ? -7.89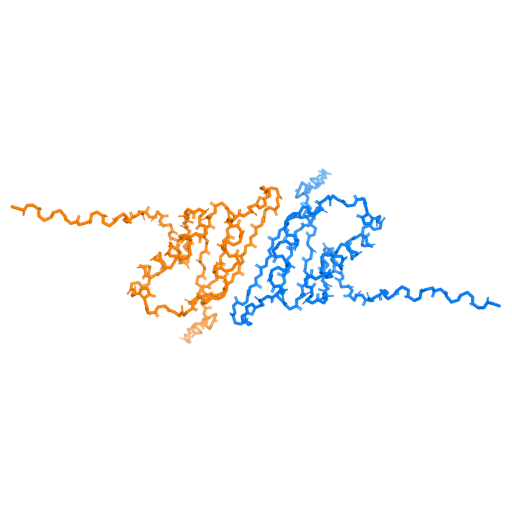1 9.492 9.164 1 87.12 35 GLU B CA 1
ATOM 1108 C C . GLU B 1 35 ? -7.629 10.703 10.047 1 87.12 35 GLU B C 1
ATOM 1110 O O . GLU B 1 35 ? -6.676 11.453 9.82 1 87.12 35 GLU B O 1
ATOM 1115 N N . TYR B 1 36 ? -8.469 10.836 10.984 1 88.56 36 TYR B N 1
ATOM 1116 C CA . TYR B 1 36 ? -8.336 11.969 11.898 1 88.56 36 TYR B CA 1
ATOM 1117 C C . TYR B 1 36 ? -6.988 11.945 12.609 1 88.56 36 TYR B C 1
ATOM 1119 O O . TYR B 1 36 ? -6.316 12.977 12.711 1 88.56 36 TYR B O 1
ATOM 1127 N N . ASP B 1 37 ? -6.637 10.812 13.102 1 90.56 37 ASP B N 1
ATOM 1128 C CA . ASP B 1 37 ? -5.371 10.68 13.812 1 90.56 37 ASP B CA 1
ATOM 1129 C C . ASP B 1 37 ? -4.191 11.047 12.914 1 90.56 37 ASP B C 1
ATOM 1131 O O . ASP B 1 37 ? -3.293 11.781 13.336 1 90.56 37 ASP B O 1
ATOM 1135 N N . LEU B 1 38 ? -4.211 10.547 11.758 1 91.31 38 LEU B N 1
ATOM 1136 C CA . LEU B 1 38 ? -3.143 10.828 10.805 1 91.31 38 LEU B CA 1
ATOM 1137 C C . LEU B 1 38 ? -3.082 12.32 10.484 1 91.31 38 LEU B C 1
ATOM 1139 O O . LEU B 1 38 ? -2.012 12.93 10.547 1 91.31 38 LEU B O 1
ATOM 1143 N N . LEU B 1 39 ? -4.191 12.914 10.242 1 91.06 39 LEU B N 1
ATOM 1144 C CA . LEU B 1 39 ? -4.246 14.32 9.844 1 91.06 39 LEU B CA 1
ATOM 1145 C C . LE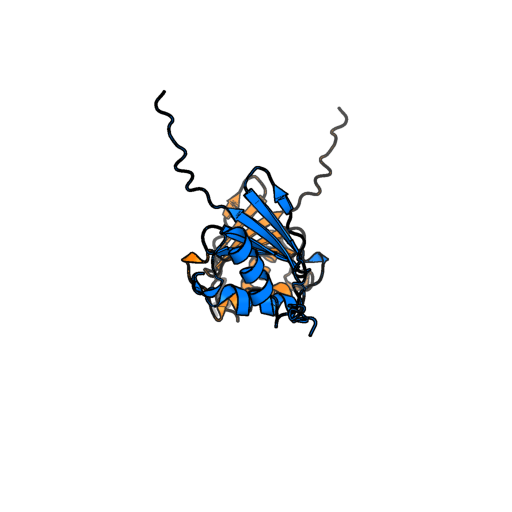U B 1 39 ? -3.883 15.227 11.008 1 91.06 39 LEU B C 1
ATOM 1147 O O . LEU B 1 39 ? -3.27 16.281 10.805 1 91.06 39 LEU B O 1
ATOM 1151 N N . THR B 1 40 ? -4.266 14.844 12.156 1 92.75 40 THR B N 1
ATOM 1152 C CA . THR B 1 40 ? -3.928 15.617 13.352 1 92.75 40 THR B CA 1
ATOM 1153 C C . THR B 1 40 ? -2.414 15.711 13.516 1 92.75 40 THR B C 1
ATOM 1155 O O . THR B 1 40 ? -1.88 16.797 13.734 1 92.75 40 THR B O 1
ATOM 1158 N N . VAL B 1 41 ? -1.756 14.609 13.359 1 93.44 41 VAL B N 1
ATOM 1159 C CA . VAL B 1 41 ? -0.303 14.594 13.5 1 93.44 41 VAL B CA 1
ATOM 1160 C C . VAL B 1 41 ? 0.332 15.469 12.414 1 93.44 41 VAL B C 1
ATOM 1162 O O . VAL B 1 41 ? 1.231 16.266 12.695 1 93.44 41 VAL B O 1
ATOM 1165 N N . LEU B 1 42 ? -0.15 15.336 11.273 1 93 42 LEU B N 1
ATOM 1166 C CA . LEU B 1 42 ? 0.408 16.094 10.156 1 93 42 LEU B CA 1
ATOM 1167 C C . LEU B 1 42 ? 0.204 17.594 10.367 1 93 42 LEU B C 1
ATOM 1169 O O . LEU B 1 42 ? 1.134 18.375 10.18 1 93 42 LEU B O 1
ATOM 1173 N N . ALA B 1 43 ? -0.953 17.938 10.672 1 94.19 43 ALA B N 1
ATOM 1174 C CA . ALA B 1 43 ? -1.267 19.344 10.898 1 94.19 43 ALA B CA 1
ATOM 1175 C C . ALA B 1 43 ? -0.406 19.938 12.016 1 94.19 43 ALA B C 1
ATOM 1177 O O . ALA B 1 43 ? 0.126 21.031 11.883 1 94.19 43 ALA B O 1
ATOM 1178 N N . ASP B 1 44 ? -0.293 19.203 13.078 1 93.88 44 ASP B N 1
ATOM 1179 C CA . ASP B 1 44 ? 0.521 19.641 14.203 1 93.88 44 ASP B CA 1
ATOM 1180 C C . ASP B 1 44 ? 1.98 19.812 13.797 1 93.88 44 ASP B C 1
ATOM 1182 O O . ASP B 1 44 ? 2.627 20.781 14.188 1 93.88 44 ASP B O 1
ATOM 1186 N N . HIS B 1 45 ? 2.443 18.875 13.008 1 93 45 HIS B N 1
ATOM 1187 C CA . HIS B 1 45 ? 3.834 18.938 12.57 1 93 45 HIS B CA 1
ATOM 1188 C C . HIS B 1 45 ? 4.078 20.156 11.68 1 93 45 HIS B C 1
ATOM 1190 O O . HIS B 1 45 ? 5.129 20.781 11.766 1 93 45 HIS B O 1
ATOM 1196 N N . GLU B 1 46 ? 3.166 20.422 10.891 1 93.5 46 GLU B N 1
ATOM 1197 C CA . GLU B 1 46 ? 3.293 21.531 9.945 1 93.5 46 GLU B CA 1
ATOM 1198 C C . GLU B 1 46 ? 2.85 22.844 10.578 1 93.5 46 GLU B C 1
ATOM 1200 O O . GLU B 1 46 ? 2.959 23.906 9.961 1 93.5 46 GLU B O 1
ATOM 1205 N N . ASP B 1 47 ? 2.373 22.75 11.75 1 94.94 47 ASP B N 1
ATOM 1206 C CA . ASP B 1 47 ? 1.898 23.922 12.484 1 94.94 47 ASP B CA 1
ATOM 1207 C C . ASP B 1 47 ? 0.792 24.641 11.711 1 94.94 47 ASP B C 1
ATOM 1209 O O . ASP B 1 47 ? 0.857 25.859 11.508 1 94.94 47 ASP B O 1
ATOM 1213 N N . ILE B 1 48 ? -0.17 23.828 11.188 1 95.12 48 ILE B N 1
ATOM 1214 C CA . ILE B 1 48 ? -1.336 24.359 10.492 1 95.12 48 ILE B CA 1
ATOM 1215 C C . ILE B 1 48 ? -2.605 23.719 11.047 1 95.12 48 ILE B C 1
ATOM 1217 O O . ILE B 1 48 ? -2.537 22.75 11.805 1 95.12 48 ILE B O 1
ATOM 1221 N N . GLU B 1 49 ? -3.725 24.312 10.711 1 94.44 49 GLU B N 1
ATOM 1222 C CA . GLU B 1 49 ? -5.012 23.719 11.062 1 94.44 49 GLU B CA 1
ATOM 1223 C C . GLU B 1 49 ? -5.355 22.547 10.133 1 94.44 49 GLU B C 1
ATOM 1225 O O . GLU B 1 49 ? -5.043 22.594 8.945 1 94.44 49 GLU B O 1
ATOM 1230 N N . MET B 1 50 ? -5.934 21.516 10.695 1 89.5 50 MET B N 1
ATOM 1231 C CA . MET B 1 50 ? -6.309 20.344 9.914 1 89.5 50 MET B CA 1
ATOM 1232 C C . MET B 1 50 ? -7.176 20.75 8.727 1 89.5 50 MET B C 1
ATOM 1234 O O . MET B 1 50 ? -7.078 20.141 7.652 1 89.5 50 MET B O 1
ATOM 1238 N N . ASP B 1 51 ? -7.934 21.812 8.914 1 88.75 51 ASP B N 1
ATOM 1239 C CA . ASP B 1 51 ? -8.828 22.281 7.852 1 88.75 51 ASP B CA 1
ATOM 1240 C C . ASP B 1 51 ? -8.039 22.906 6.707 1 88.75 51 ASP B C 1
ATOM 1242 O O . ASP B 1 51 ? -8.57 23.109 5.617 1 88.75 51 ASP B O 1
ATOM 1246 N N . ASP B 1 52 ? -6.832 23.203 6.957 1 91.06 52 ASP B N 1
ATOM 1247 C CA . ASP B 1 52 ? -5.98 23.797 5.934 1 91.06 52 ASP B CA 1
ATOM 1248 C C . ASP B 1 52 ? -5.32 22.719 5.074 1 91.06 52 ASP B C 1
ATOM 1250 O O . ASP B 1 52 ? -4.723 23.016 4.039 1 91.06 52 ASP B O 1
ATOM 1254 N N . LEU B 1 53 ? -5.43 21.516 5.523 1 88.69 53 LEU B N 1
ATOM 1255 C CA . LEU B 1 53 ? -4.879 20.406 4.742 1 88.69 53 LEU B CA 1
ATOM 1256 C C . LEU B 1 53 ? -5.754 20.109 3.527 1 88.69 53 LEU B C 1
ATOM 1258 O O . LEU B 1 53 ? -6.977 20.25 3.59 1 88.69 53 LEU B O 1
ATOM 1262 N N . PRO B 1 54 ? -4.996 19.703 2.406 1 82.88 54 PRO B N 1
ATOM 1263 C CA . PRO B 1 54 ? -5.793 19.312 1.241 1 82.88 54 PRO B CA 1
ATOM 1264 C C . PRO B 1 54 ? -6.746 18.156 1.537 1 82.88 54 PRO B C 1
ATOM 1266 O O . PRO B 1 54 ? -6.527 17.391 2.488 1 82.88 54 PRO B O 1
ATOM 1269 N N . SER B 1 55 ? -7.828 18.094 0.856 1 71.81 55 SER B N 1
ATOM 1270 C CA . SER B 1 55 ? -8.781 17 1.052 1 71.81 55 SER B CA 1
ATOM 1271 C C . SER B 1 55 ? -8.141 15.648 0.8 1 71.81 55 SER B C 1
ATOM 1273 O O . SER B 1 55 ? -7.344 15.5 -0.13 1 71.81 55 SER B O 1
ATOM 1275 N N . LEU B 1 56 ? -7.98 14.961 1.923 1 62.41 56 LEU B N 1
ATOM 1276 C CA . LEU B 1 56 ? -7.449 13.602 1.813 1 62.41 56 LEU B CA 1
ATOM 1277 C C . LEU B 1 56 ? -8.438 12.695 1.091 1 62.41 56 LEU B C 1
ATOM 1279 O O . LEU B 1 56 ? -8.258 11.469 1.069 1 62.41 56 LEU B O 1
ATOM 1283 N N . TYR B 1 57 ? -9.227 13.273 0.329 1 59.81 57 TYR B N 1
ATOM 1284 C CA . TYR B 1 57 ? -10.383 12.453 -0.023 1 59.81 57 TYR B CA 1
ATOM 1285 C C . TYR B 1 57 ? -10.031 10.969 0.029 1 59.81 57 TYR B C 1
ATOM 1287 O O . TYR B 1 57 ? -10.422 10.266 0.959 1 59.81 57 TYR B O 1
ATOM 1295 N N . SER B 1 58 ? -10.031 10.156 -1 1 63.44 58 SER B N 1
ATOM 1296 C CA . SER B 1 58 ? -10.492 8.789 -1.227 1 63.44 58 SER B CA 1
ATOM 1297 C C . SER B 1 58 ? 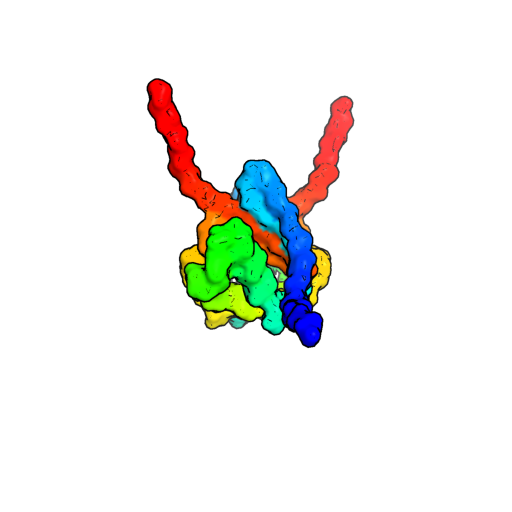-9.469 7.773 -0.739 1 63.44 58 SER B C 1
ATOM 1299 O O . SER B 1 58 ? -9.828 6.762 -0.139 1 63.44 58 SER B O 1
ATOM 1301 N N . VAL B 1 59 ? -8.188 8.234 -0.43 1 70.06 59 VAL B N 1
ATOM 1302 C CA . VAL B 1 59 ? -7.211 7.168 -0.21 1 70.06 59 VAL B CA 1
ATOM 1303 C C . VAL B 1 59 ? -7.27 6.707 1.244 1 70.06 59 VAL B C 1
ATOM 1305 O O . VAL B 1 59 ? -7.309 5.504 1.519 1 70.06 59 VAL B O 1
ATOM 1308 N N . VAL B 1 60 ? -7.352 7.605 2.184 1 70.31 60 VAL B N 1
ATOM 1309 C CA . VAL B 1 60 ? -7.285 7.273 3.604 1 70.31 60 VAL B CA 1
ATOM 1310 C C . VAL B 1 60 ? -8.594 6.617 4.039 1 70.31 60 VAL B C 1
ATOM 1312 O O . VAL B 1 60 ? -8.586 5.602 4.738 1 70.31 60 VAL B O 1
ATOM 1315 N N . ASP B 1 61 ? -9.602 7.199 3.607 1 70.5 61 ASP B N 1
ATOM 1316 C CA . ASP B 1 61 ? -10.898 6.684 4.027 1 70.5 61 ASP B CA 1
ATOM 1317 C C . ASP B 1 61 ? -11.133 5.277 3.482 1 70.5 61 ASP B C 1
ATOM 1319 O O . ASP B 1 61 ? -11.531 4.375 4.223 1 70.5 61 ASP B O 1
ATOM 1323 N N . GLN B 1 62 ? -10.789 5.137 2.346 1 73.75 62 GLN B N 1
ATOM 1324 C CA . GLN B 1 62 ? -11.141 3.871 1.708 1 73.75 62 GLN B CA 1
ATOM 1325 C C . GLN B 1 62 ? -10.047 2.826 1.932 1 73.75 62 GLN B C 1
ATOM 1327 O O . GLN B 1 62 ? -10.336 1.689 2.309 1 73.75 62 GLN B O 1
ATOM 1332 N N . PHE B 1 63 ? -8.93 3.199 1.871 1 78.75 63 PHE B N 1
ATOM 1333 C CA . PHE B 1 63 ? -7.883 2.184 1.799 1 78.75 63 PHE B CA 1
ATOM 1334 C C . PHE B 1 63 ? -7.262 1.946 3.17 1 78.75 63 PHE B C 1
ATOM 1336 O O . PHE B 1 63 ? -7.207 0.81 3.645 1 78.75 63 PHE B O 1
ATOM 1343 N N . VAL B 1 64 ? -7.027 3.041 3.805 1 81.88 64 VAL B N 1
ATOM 1344 C CA . VAL B 1 64 ? -6.508 2.895 5.16 1 81.88 64 VAL B CA 1
ATOM 1345 C C . VAL B 1 64 ? -7.59 2.318 6.07 1 81.88 64 VAL B C 1
ATOM 1347 O O . VAL B 1 64 ? -7.336 1.381 6.828 1 81.88 64 VAL B O 1
ATOM 1350 N N . GLY B 1 65 ? -8.758 2.846 5.895 1 80.12 65 GLY B N 1
ATOM 1351 C CA . GLY B 1 65 ? -9.867 2.318 6.672 1 80.12 65 GLY B CA 1
ATOM 1352 C C . GLY B 1 65 ? -10.125 0.844 6.422 1 80.12 65 GLY B C 1
ATOM 1353 O O . GLY B 1 65 ? -10.352 0.078 7.359 1 80.12 65 GLY B O 1
ATOM 1354 N N . GLY B 1 66 ? -10.055 0.428 5.199 1 80.75 66 GLY B N 1
ATOM 1355 C CA . GLY B 1 66 ? -10.258 -0.969 4.848 1 80.75 66 GLY B CA 1
ATOM 1356 C C . GLY B 1 66 ? -9.219 -1.891 5.453 1 80.75 66 GLY B C 1
ATOM 1357 O O . GLY B 1 66 ? -9.539 -2.996 5.895 1 80.75 66 GLY B O 1
ATOM 1358 N N . MET B 1 67 ? -8.047 -1.413 5.457 1 84.88 67 MET B N 1
ATOM 1359 C CA . MET B 1 67 ? -6.938 -2.176 6.016 1 84.88 67 MET B CA 1
ATOM 1360 C C . MET B 1 67 ? -7.129 -2.406 7.508 1 84.88 67 MET B C 1
ATOM 1362 O O . MET B 1 67 ? -6.777 -3.465 8.031 1 84.88 67 MET B O 1
ATOM 1366 N N . PHE B 1 68 ? -7.816 -1.537 8.141 1 88.12 68 PHE B N 1
ATOM 1367 C CA . PHE B 1 68 ? -8.031 -1.655 9.578 1 88.12 68 PHE B CA 1
ATOM 1368 C C . PHE B 1 68 ? -9.281 -2.467 9.875 1 88.12 68 PHE B C 1
ATOM 1370 O O . PHE B 1 68 ? -9.383 -3.104 10.922 1 88.12 68 PHE B O 1
ATOM 1377 N N . ASP B 1 69 ? -10.195 -2.455 9.031 1 83.44 69 ASP B N 1
ATOM 1378 C CA . ASP B 1 69 ? -11.453 -3.168 9.219 1 83.44 69 ASP B CA 1
ATOM 1379 C C . ASP B 1 69 ? -11.25 -4.68 9.125 1 83.44 69 ASP B C 1
ATOM 1381 O O . ASP B 1 69 ? -11.883 -5.441 9.859 1 83.44 69 ASP B O 1
ATOM 1385 N N . ASP B 1 70 ? -10.469 -5.121 8.273 1 81.31 70 ASP B N 1
ATOM 1386 C CA . ASP B 1 70 ? -10.141 -6.531 8.07 1 81.31 70 ASP B CA 1
ATOM 1387 C C . ASP B 1 70 ? -8.656 -6.703 7.758 1 81.31 70 ASP B C 1
ATOM 1389 O O . ASP B 1 70 ? -8.281 -6.906 6.602 1 81.31 70 ASP B O 1
ATOM 1393 N N . PRO B 1 71 ? -7.914 -6.691 8.859 1 79.81 71 PRO B N 1
ATOM 1394 C CA . PRO B 1 71 ? -6.469 -6.727 8.625 1 79.81 71 PRO B CA 1
ATOM 1395 C C . PRO B 1 71 ? -5.98 -8.086 8.141 1 79.81 71 PRO B C 1
ATOM 1397 O O . PRO B 1 71 ? -6.469 -9.125 8.594 1 79.81 71 PRO B O 1
ATOM 1400 N N . PRO B 1 72 ? -5.105 -7.934 7.141 1 81.25 72 PRO B N 1
ATOM 1401 C CA . PRO B 1 72 ? -4.469 -9.188 6.73 1 81.25 72 PRO B CA 1
ATOM 1402 C C . PRO B 1 72 ? -3.543 -9.758 7.801 1 81.25 72 PRO B C 1
ATOM 1404 O O . PRO B 1 72 ? -3.262 -9.086 8.797 1 81.25 72 PRO B O 1
ATOM 1407 N N . SER B 1 73 ? -3.205 -10.977 7.543 1 82.94 73 SER B N 1
ATOM 1408 C CA . SER B 1 73 ? -2.223 -11.578 8.438 1 82.94 73 SER B CA 1
ATOM 1409 C C . SER B 1 73 ? -0.938 -10.758 8.484 1 82.94 73 SER B C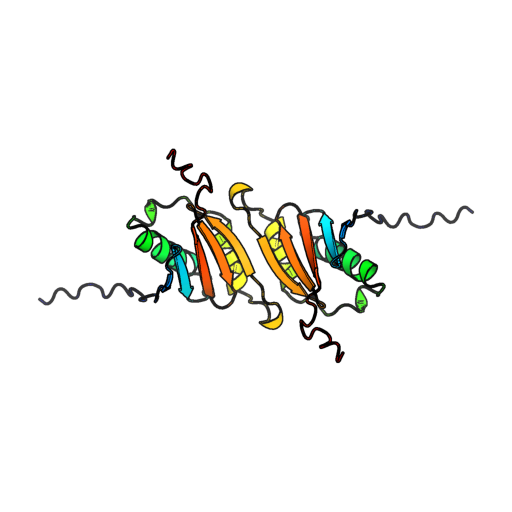 1
ATOM 1411 O O . SER B 1 73 ? -0.598 -10.078 7.512 1 82.94 73 SER B O 1
ATOM 1413 N N . GLU B 1 74 ? -0.311 -10.922 9.57 1 83.62 74 GLU B N 1
ATOM 1414 C CA . GLU B 1 74 ? 0.962 -10.227 9.727 1 83.62 74 GLU B CA 1
ATOM 1415 C C . GLU B 1 74 ? 1.977 -10.695 8.688 1 83.62 74 GLU B C 1
ATOM 1417 O O . GLU B 1 74 ? 2.836 -9.922 8.258 1 83.62 74 GLU B O 1
ATOM 1422 N N . SER B 1 75 ? 1.854 -11.891 8.281 1 84.25 75 SER B N 1
ATOM 1423 C CA . SER B 1 75 ? 2.795 -12.469 7.328 1 84.25 75 SER B CA 1
ATOM 1424 C C . SER B 1 75 ? 2.654 -11.828 5.953 1 84.25 75 SER B C 1
ATOM 1426 O O . SER B 1 75 ? 3.582 -11.875 5.141 1 84.25 75 SER B O 1
ATOM 1428 N N . ALA B 1 76 ? 1.536 -11.203 5.77 1 86.88 76 ALA B N 1
ATOM 1429 C CA . ALA B 1 76 ? 1.321 -10.539 4.484 1 86.88 76 ALA B CA 1
ATOM 1430 C C . ALA B 1 76 ? 2.191 -9.289 4.359 1 86.88 76 ALA B C 1
ATOM 1432 O O . ALA B 1 76 ? 2.469 -8.828 3.25 1 86.88 76 ALA B O 1
ATOM 1433 N N . GLN B 1 77 ? 2.59 -8.75 5.492 1 89.25 77 GLN B N 1
ATOM 1434 C CA . GLN B 1 77 ? 3.43 -7.555 5.52 1 89.25 77 GLN B CA 1
ATOM 1435 C C . GLN B 1 77 ? 2.889 -6.48 4.578 1 89.25 77 GLN B C 1
ATOM 1437 O O . GLN B 1 77 ? 3.643 -5.891 3.801 1 89.25 77 GLN B O 1
ATOM 1442 N N . LEU B 1 78 ? 1.6 -6.297 4.648 1 91.94 78 LEU B N 1
ATOM 1443 C CA . LEU B 1 78 ? 0.936 -5.309 3.807 1 91.94 78 LEU B CA 1
ATOM 1444 C C . LEU B 1 78 ? 1.357 -3.895 4.191 1 91.94 78 LEU B C 1
ATOM 1446 O O . LEU B 1 78 ? 1.462 -3.574 5.375 1 91.94 78 LEU B O 1
ATOM 1450 N N . GLU B 1 79 ? 1.601 -3.107 3.16 1 93.94 79 GLU B N 1
ATOM 1451 C CA . GLU B 1 79 ? 1.856 -1.678 3.312 1 93.94 79 GLU B CA 1
ATOM 1452 C C . GLU B 1 79 ? 1.139 -0.87 2.234 1 93.94 79 GLU B C 1
ATOM 1454 O O . GLU B 1 79 ? 1.09 -1.28 1.074 1 93.94 79 GLU B O 1
ATOM 1459 N N . MET B 1 80 ? 0.636 0.181 2.699 1 93.31 80 MET B N 1
ATOM 1460 C CA . MET B 1 80 ? 0.044 1.134 1.764 1 93.31 80 MET B CA 1
ATOM 1461 C C . MET B 1 80 ? 0.835 2.438 1.742 1 93.31 80 MET B C 1
ATOM 1463 O O . MET B 1 80 ? 1.07 3.043 2.789 1 93.31 80 MET B O 1
ATOM 1467 N N . THR B 1 81 ? 1.247 2.816 0.561 1 94.44 81 THR B N 1
ATOM 1468 C CA . THR B 1 81 ? 2.012 4.051 0.415 1 94.44 81 THR B CA 1
ATOM 1469 C C . THR B 1 81 ? 1.324 5 -0.562 1 94.44 81 THR B C 1
ATOM 1471 O O . THR B 1 81 ? 0.838 4.574 -1.611 1 94.44 81 THR B O 1
ATOM 1474 N N . PHE B 1 82 ? 1.345 6.25 -0.199 1 93.69 82 PHE B N 1
ATOM 1475 C CA . PHE B 1 82 ? 0.712 7.258 -1.04 1 93.69 82 PHE B CA 1
ATOM 1476 C C . PHE B 1 82 ? 1.318 8.633 -0.785 1 93.69 82 PHE B C 1
ATOM 1478 O O . PHE B 1 82 ? 2.039 8.828 0.196 1 93.69 82 PHE B O 1
ATOM 1485 N N . SER B 1 83 ? 1.048 9.508 -1.685 1 92 83 SER B N 1
ATOM 1486 C CA . SER B 1 83 ? 1.482 10.891 -1.542 1 92 83 SER B CA 1
ATOM 1487 C C . SER B 1 83 ? 0.349 11.781 -1.034 1 92 83 SER B C 1
ATOM 1489 O O . SER B 1 83 ? -0.794 11.648 -1.476 1 92 83 SER B O 1
ATOM 1491 N N . TYR B 1 84 ? 0.776 12.617 -0.057 1 91.19 84 TYR B N 1
ATOM 1492 C CA . TYR B 1 84 ? -0.211 13.523 0.511 1 91.19 84 TYR B CA 1
ATOM 1493 C C . TYR B 1 84 ? 0.466 14.719 1.17 1 91.19 84 TYR B C 1
ATOM 1495 O O . TYR B 1 84 ? 1.394 14.555 1.966 1 91.19 84 TYR B O 1
ATOM 1503 N N . ALA B 1 85 ? 0.013 15.898 0.754 1 90.75 85 ALA B N 1
ATOM 1504 C CA . ALA B 1 85 ? 0.419 17.156 1.375 1 90.75 85 ALA B CA 1
ATOM 1505 C C . ALA B 1 85 ? 1.939 17.266 1.436 1 90.75 85 ALA B C 1
ATOM 1507 O O . ALA B 1 85 ? 2.496 17.688 2.455 1 90.75 85 ALA B O 1
ATOM 1508 N N . GLY B 1 86 ? 2.602 16.844 0.396 1 91.5 86 GLY B N 1
ATOM 1509 C CA . GLY B 1 86 ? 4.043 17.016 0.3 1 91.5 86 GLY B CA 1
ATOM 1510 C C . GLY B 1 86 ? 4.816 15.898 0.98 1 91.5 86 GLY B C 1
ATOM 1511 O O . GLY B 1 86 ? 6.035 15.992 1.139 1 91.5 86 GLY B O 1
ATOM 1512 N N . TYR B 1 87 ? 4.062 14.859 1.341 1 93.75 87 TYR B N 1
ATOM 1513 C CA . TYR B 1 87 ? 4.707 13.719 1.992 1 93.75 87 TYR B CA 1
ATOM 1514 C C . TYR B 1 87 ? 4.426 12.43 1.238 1 93.75 87 TYR B C 1
ATOM 1516 O O . TYR B 1 87 ? 3.363 12.273 0.634 1 93.75 87 TYR B O 1
ATOM 1524 N N . ARG B 1 88 ? 5.352 11.57 1.303 1 95.5 88 ARG B N 1
ATOM 1525 C CA . ARG B 1 88 ? 5.105 10.164 1.013 1 95.5 88 ARG B CA 1
ATOM 1526 C C . ARG B 1 88 ? 4.781 9.391 2.287 1 95.5 88 ARG B C 1
ATOM 1528 O O . ARG B 1 88 ? 5.629 9.266 3.176 1 95.5 88 ARG B O 1
ATOM 1535 N N . ILE B 1 89 ? 3.572 8.898 2.342 1 95.31 89 ILE B N 1
ATOM 1536 C CA . ILE B 1 89 ? 3.051 8.336 3.58 1 95.31 89 ILE B CA 1
ATOM 1537 C C . ILE B 1 89 ? 2.904 6.82 3.438 1 95.31 89 ILE B C 1
ATOM 1539 O O . ILE B 1 89 ? 2.344 6.336 2.451 1 95.31 89 ILE B O 1
ATOM 1543 N N . THR B 1 90 ? 3.422 6.082 4.344 1 96.94 90 THR B N 1
ATOM 1544 C CA . THR B 1 90 ? 3.242 4.637 4.426 1 96.94 90 THR B CA 1
ATOM 1545 C C . THR B 1 90 ? 2.479 4.258 5.691 1 96.94 90 THR B C 1
ATOM 1547 O O . THR B 1 90 ? 2.811 4.719 6.785 1 96.94 90 THR B O 1
ATOM 1550 N N . VAL B 1 91 ? 1.434 3.471 5.48 1 95.12 91 VAL B N 1
ATOM 1551 C CA . VAL B 1 91 ? 0.623 2.998 6.598 1 95.12 91 VAL B CA 1
ATOM 1552 C C . VAL B 1 91 ? 0.584 1.471 6.602 1 95.12 91 VAL B C 1
ATOM 1554 O O . VAL B 1 91 ? 0.442 0.846 5.547 1 95.12 91 VAL B O 1
ATOM 1557 N N . THR B 1 92 ? 0.678 0.871 7.832 1 95 92 THR B N 1
ATOM 1558 C CA . THR B 1 92 ? 0.574 -0.575 7.992 1 95 92 THR B CA 1
ATOM 1559 C C . THR B 1 92 ? -0.683 -0.945 8.773 1 95 92 THR B C 1
ATOM 1561 O O . THR B 1 92 ? -1.273 -0.098 9.445 1 95 92 THR B O 1
ATOM 1564 N N . PRO B 1 93 ? -1.092 -2.215 8.625 1 91.62 93 PRO B N 1
ATOM 1565 C CA . PRO B 1 93 ? -2.307 -2.658 9.312 1 91.62 93 PRO B CA 1
ATOM 1566 C C . PRO B 1 93 ? -2.227 -2.48 10.828 1 91.62 93 PRO B C 1
ATOM 1568 O O . PRO B 1 93 ? -3.258 -2.338 11.492 1 91.62 93 PRO B O 1
ATOM 1571 N N . GLY B 1 94 ? -0.999 -2.463 11.375 1 92.12 94 GLY B N 1
ATOM 1572 C CA . GLY B 1 94 ? -0.832 -2.287 12.805 1 92.12 94 GLY B CA 1
ATOM 1573 C C . GLY B 1 94 ? -0.905 -0.836 13.242 1 92.12 94 GLY B C 1
ATOM 1574 O O . GLY B 1 94 ? -0.82 -0.536 14.438 1 92.12 94 GLY B O 1
ATOM 1575 N N . GLY B 1 95 ? -1.02 0.056 12.258 1 94.5 95 GLY B N 1
ATOM 1576 C CA . GLY B 1 95 ? -1.191 1.46 12.594 1 94.5 95 GLY B CA 1
ATOM 1577 C C . GLY B 1 95 ? 0.111 2.238 12.586 1 94.5 95 GLY B C 1
ATOM 1578 O O . GLY B 1 95 ? 0.139 3.414 12.953 1 94.5 95 GLY B O 1
ATOM 1579 N N . HIS B 1 96 ? 1.126 1.569 12.219 1 96.12 96 HIS B N 1
ATOM 1580 C CA . HIS B 1 96 ? 2.383 2.295 12.078 1 96.12 96 HIS B CA 1
ATOM 1581 C C . HIS B 1 96 ? 2.369 3.184 10.836 1 96.12 96 HIS B C 1
ATOM 1583 O O . HIS B 1 96 ? 1.93 2.756 9.766 1 96.12 96 HIS B O 1
ATOM 1589 N N . VAL B 1 97 ? 2.842 4.441 11.008 1 97.12 97 VAL B N 1
ATOM 1590 C CA . VAL B 1 97 ? 2.83 5.43 9.938 1 97.12 97 VAL B CA 1
ATOM 1591 C C . VAL B 1 97 ? 4.223 6.035 9.773 1 97.12 97 VAL B C 1
ATOM 1593 O O . VAL B 1 97 ? 4.879 6.367 10.766 1 97.12 97 VAL B O 1
ATOM 1596 N N . THR B 1 98 ? 4.688 6.109 8.602 1 98.06 98 THR B N 1
ATOM 1597 C CA . THR B 1 98 ? 5.895 6.848 8.234 1 98.06 98 THR B CA 1
ATOM 1598 C C . THR B 1 98 ? 5.582 7.918 7.195 1 98.06 98 THR B C 1
ATOM 1600 O O . THR B 1 98 ? 4.895 7.648 6.207 1 98.06 98 THR B O 1
ATOM 1603 N N . MET B 1 99 ? 6.027 9.078 7.438 1 96.94 99 MET B N 1
ATOM 1604 C CA . MET B 1 99 ? 5.891 10.188 6.496 1 96.94 99 MET B CA 1
ATOM 1605 C C . MET B 1 99 ? 7.254 10.727 6.09 1 96.94 99 MET B C 1
ATOM 1607 O O . MET B 1 99 ? 8.031 11.164 6.938 1 96.94 99 MET B O 1
ATOM 1611 N N . VAL B 1 100 ? 7.477 10.742 4.863 1 97.31 100 VAL B N 1
ATOM 1612 C CA . VAL B 1 100 ? 8.742 11.227 4.316 1 97.31 100 VAL B CA 1
ATOM 1613 C C . VAL B 1 100 ? 8.492 12.469 3.463 1 97.31 100 VAL B C 1
ATOM 1615 O O . VAL B 1 100 ? 7.734 12.422 2.494 1 97.31 100 VAL B O 1
ATOM 1618 N N . PRO B 1 101 ? 9.133 13.531 3.908 1 95.62 101 PRO B N 1
ATOM 1619 C CA . PRO B 1 101 ? 8.977 14.711 3.057 1 95.62 101 PRO B CA 1
ATOM 1620 C C . PRO B 1 101 ? 9.547 14.508 1.654 1 95.62 101 PRO B C 1
ATOM 1622 O O . PRO B 1 101 ? 10.602 13.891 1.498 1 95.62 101 PRO B O 1
ATOM 1625 N N . VAL B 1 102 ? 8.805 14.82 0.591 1 91.81 102 VAL B N 1
ATOM 1626 C CA . VAL B 1 102 ? 9.25 14.688 -0.792 1 91.81 102 VAL B CA 1
ATOM 1627 C C . VAL B 1 102 ? 9.961 15.969 -1.233 1 91.81 102 VAL B C 1
ATOM 1629 O O . VAL B 1 102 ? 9.398 17.062 -1.146 1 91.81 102 VAL B O 1
ATOM 1632 N N . LYS B 1 103 ? 11.18 16.156 -0.688 1 73.38 103 LYS B N 1
ATOM 1633 C CA . LYS B 1 103 ? 11.961 17.328 -1.068 1 73.38 103 LYS B CA 1
ATOM 1634 C C . LYS B 1 103 ? 12.117 17.422 -2.584 1 73.38 103 LYS B C 1
ATOM 1636 O O . LYS B 1 103 ? 12.164 16.391 -3.27 1 73.38 103 LYS B O 1
ATOM 1641 N N . ASP B 1 104 ? 11.508 18.422 -3.168 1 56.88 104 ASP B N 1
ATOM 1642 C CA . ASP B 1 104 ? 11.883 18.672 -4.559 1 56.88 104 ASP B CA 1
ATOM 1643 C C . ASP B 1 104 ? 13.383 18.484 -4.758 1 56.88 104 ASP B C 1
ATOM 1645 O O . ASP B 1 104 ? 14.188 18.969 -3.961 1 56.88 104 ASP B O 1
ATOM 1649 N N . SER B 1 105 ? 13.711 17.25 -4.957 1 48.22 105 SER B N 1
ATOM 1650 C CA . SER B 1 105 ? 15.109 17.141 -5.336 1 48.22 105 SER B CA 1
ATOM 1651 C C . SER B 1 105 ? 15.609 18.406 -6.02 1 48.22 105 SER B C 1
ATOM 1653 O O . SER B 1 105 ? 16.594 18.375 -6.754 1 48.22 105 SER B O 1
ATOM 1655 N N . MET B 1 106 ? 14.945 19.391 -6.438 1 42.12 106 MET B N 1
ATOM 1656 C CA . MET B 1 106 ? 15.805 20.453 -6.953 1 42.12 106 MET B CA 1
ATOM 1657 C C . MET B 1 106 ? 16.812 20.891 -5.898 1 42.12 106 MET B C 1
ATOM 1659 O O . MET B 1 106 ? 16.438 21.516 -4.902 1 42.12 106 MET B O 1
ATOM 1663 N N . GLY B 1 107 ? 17.531 20.047 -5.309 1 42.41 107 GLY B N 1
ATOM 1664 C CA . GLY B 1 107 ? 18.75 20.484 -4.633 1 42.41 107 GLY B CA 1
ATOM 1665 C C . GLY B 1 107 ? 19.266 21.812 -5.148 1 42.41 107 GLY B C 1
ATOM 1666 O O . GLY B 1 107 ? 19.047 22.172 -6.309 1 42.41 107 GLY B O 1
ATOM 1667 N N . GLU B 1 108 ? 19.422 22.812 -4.297 1 43.44 108 GLU B N 1
ATOM 1668 C CA . GLU B 1 108 ? 20.219 24.031 -4.383 1 43.44 108 GLU B CA 1
ATOM 1669 C C . GLU B 1 108 ? 21.547 23.781 -5.098 1 43.44 108 GLU B C 1
ATOM 1671 O O . GLU B 1 108 ? 22.359 22.984 -4.633 1 43.44 108 GLU B O 1
ATOM 1676 N N . ALA B 1 109 ? 21.719 23.578 -6.402 1 43.5 109 ALA B N 1
ATOM 1677 C CA . ALA B 1 109 ? 22.984 23.969 -7.02 1 43.5 109 ALA B CA 1
ATOM 1678 C C . ALA B 1 109 ? 23.594 25.172 -6.309 1 43.5 109 ALA B C 1
ATOM 1680 O O . ALA B 1 109 ? 23.047 26.281 -6.383 1 43.5 109 ALA B O 1
ATOM 1681 N N . THR B 1 110 ? 24 25.047 -5.141 1 40.25 110 THR B N 1
ATOM 1682 C CA . THR B 1 110 ? 24.859 26.062 -4.582 1 40.25 110 THR B CA 1
ATOM 1683 C C . THR B 1 110 ? 25.859 26.562 -5.629 1 40.25 110 THR B C 1
ATOM 1685 O O . THR B 1 110 ? 26.656 25.781 -6.156 1 40.25 110 THR B O 1
ATOM 1688 N N . ASP B 1 111 ? 25.469 27.438 -6.48 1 35.59 111 ASP B N 1
ATOM 1689 C CA . ASP B 1 111 ? 26.453 28.297 -7.129 1 35.59 111 ASP B CA 1
ATOM 1690 C C . ASP B 1 111 ? 27.562 28.688 -6.148 1 35.59 111 ASP B C 1
ATOM 1692 O O . ASP B 1 111 ? 27.297 29.344 -5.137 1 35.59 111 ASP B O 1
ATOM 1696 N N . ALA B 1 112 ? 28.516 27.812 -5.812 1 30.03 112 ALA B N 1
ATOM 1697 C CA . ALA B 1 112 ? 29.781 28.484 -5.527 1 30.03 112 ALA B CA 1
ATOM 1698 C C . ALA B 1 112 ? 30.297 29.219 -6.762 1 30.03 112 ALA B C 1
ATOM 1700 O O . ALA B 1 112 ? 30.156 28.734 -7.887 1 30.03 112 ALA B O 1
#

pLDDT: mean 80.31, std 19.8, range [30.03, 98.19]

InterPro domains:
  IPR040624 Halobacterial output domain 1 [PF18545] (37-100)

Solvent-accessible surface area (backbone atoms only — not comparable to full-atom values): 12900 Å² total; per-residue (Å²): 132,82,78,72,66,75,74,65,80,63,73,76,60,65,70,44,69,50,97,81,57,34,38,37,34,60,44,67,54,37,51,88,45,36,55,58,52,53,44,49,53,50,18,59,72,67,71,47,56,60,85,72,48,70,81,74,58,63,51,47,67,54,49,53,19,46,35,31,71,61,57,61,60,75,80,28,56,50,36,39,34,29,42,54,94,63,21,42,35,36,41,33,54,79,18,43,35,38,35,34,61,61,66,69,74,72,62,76,76,69,81,121,132,81,79,71,64,76,76,66,80,62,73,76,59,67,71,45,70,50,99,82,56,34,37,36,36,60,44,68,53,36,51,88,46,36,58,58,53,54,42,48,53,50,18,60,74,69,70,48,57,60,86,73,48,71,82,63,64,62,52,46,62,53,50,53,20,47,34,32,72,60,56,63,58,76,81,29,56,51,35,38,34,30,41,53,93,63,22,42,35,36,41,33,56,80,18,43,36,39,34,34,62,62,65,69,74,72,62,77,76,68,80,124

Secondary structure (DSSP, 8-state):
---------------EE-TT--EEEE----TTTHHHHHHHHHHHHHTS-GGGS----TIIIIIIHHHHHSPPPGGG--EEEEEETTEEEEE-TT-EEEEEE---S-------/---------------EE-TT--EEEE----TTTHHHHHHHHHHHHHTS-GGGS---HHIIIIIIHHHHHSPPPGGG--EEEEEETTEEEEE-TT-EEEEEE---S-------

Foldseek 3Di:
DPPPPPVPCPVVFDWDADPQRKIKTFDALALVCLVVVVLVVVCVSVVHDSVPFDPPPPCCNPPSSVCSVDPDDVVVVDWDWDDGPQWIWIAHNRGMIITGGPPPVPPPPPPD/DPPPPPVPCPVVWDWDADPQRKIKTFDALALVCLVVVVLVVVCVVVVHDSVPFDPPPDCCNPPSSVCSVDPDDVVVVDWDWDDGPQWIWIAHNRGMIMTGGPPPVPPPPPPD

Organism: NCBI:txid355548

Radius of gyration: 21.61 Å; Cα contacts (8 Å, |Δi|>4): 332; chains: 2; bounding box: 51×60×77 Å

Nearest PDB structures (foldseek):
  5lop-assembly1_B  TM=7.677E-01  e=4.532E+00  Kluyveromyces lactis NRRL Y-1140
  9j8p-assembly1_A  TM=1.890E-01  e=1.934E-01  Homo sapiens
  6gzz-assembly1_S1  TM=3.066E-01  e=3.538E+00  Thermus thermophilus HB8
  5hft-assembly2_D  TM=2.155E-01  e=1.489E+00  Klebsiella pneumoniae subsp. pneumoniae MGH 78578
  7f2h-assembly2_B  TM=2.861E-01  e=5.455E+00  Vibrio rotiferianus

=== Feature glossary ===
A reading guide for the features in this record.

Start from the sequence.

  · Sequence gives the chain of amino acids in standard one-letter code (A=alanine, C=cysteine, …, Y=tyrosine), read N→C. It is the only feature that is directly encoded by the gene; all structural features are derived from the folded form of this sequence.

Fold it, and you get atomic coordinates and the backbone conformation that goes with them.

  · Structure coordinates are given as an mmCIF _atom_site loop: one row per atom with element, residue name, chain id, sequence number, and x/y/z position in Å. Only the four main-chain atoms per residue are included here; side chains are omitted to keep the record compact.

  · Backbone dihedral angles. Every residue except chain termini has a φ (preceding-C → N → Cα → C) and a ψ (N → Cα → C → next-N). They are reported in degrees following the IUPAC sign convention. Secondary structure is essentially a statement about which (φ, ψ) basin each residue occupies.

  · Eight-state secondary structure (DSSP): H is the canonical α-helix, G the tighter 3₁₀-helix, I the wider π-helix; E/B are β-structure, T and S are turns and bends, and '-' is everything else. DSSP derives these from the pattern of main-chain N–H···O=C hydrogen bonds, not from the sequence.

  · SS3 is a coarse helix/strand/coil call (letters a/b/c) made by the P-SEA algorithm from inter-Cα distances and dihedrals. It is less detailed than DSSP but needs only Cα positions.

Summarize the fold with a handful of shape descriptors and a per-residue structural alphabet.

  · Radius of gyration (Rg) is the root-mean-square distance of Cα atoms from their centroid — a single number for overall size and compactness. A globular domain of N residues has Rg ≈ 2.2·N^0.38 Å; an extended or disordered chain has a much larger Rg. The Cα contact count is the number of residue pairs whose Cα atoms are within 8 Å and are more than four positions apart in sequence — a standard proxy for tertiary packing density. The bounding box is the smallest axis-aligned box enclosing all Cα atoms.

  · 3Di is Foldseek's structural alphabet. Each residue is assigned one of twenty discrete states based on how its Cα sits relative to its spatial (not sequential) neighbors. Aligning 3Di strings finds structural homologs roughly as well as full 3D superposition, but orders of magnitude faster.

  · Solvent-accessible surface area (SASA) is the area in Å² traced out by the centre of a 1.4 Å probe sphere (a water molecule) rolled over the protein's van der Waals surface (Shrake–Rupley / Lee–Richards construction). Buried residues have near-zero SASA; fully exposed residues can exceed 200 Å². The total SASA scales roughly with the number of surface residues.

Ask how reliable the model is.

  · For AlphaFold models, the B-factor field carries pLDDT — the model's own estimate of local accuracy on a 0–100 scale. Regions with pLDDT<50 should be treated as essentially unmodeled; they often correspond to intrinsically disordered segments.

  · For experimental (PDB) structures, the B-factor (temperature factor) quantifies the positional spread of each atom in the crystal — a combination of thermal vibration and static disorder — in units of Å². High B-factors mark flexible loops or poorly resolved regions; low B-factors mark the rigid, well-ordered core.

  · Predicted Aligned Error (PAE) is an AlphaFold confidence matrix: entry (i, j) is the expected error in the position of residue j, in ångströms, when the prediction is superimposed on the true structure at residue i. Low PAE within a block of residues means that block is internally rigid and well-predicted; high PAE between two blocks means their relative placement is uncertain even if each block individually is confident.

Place it in context: what it resembles, what it is annotated as, and how it looks.

  · Structural nearest neighbors (via Foldseek easy-search vs the PDB). Reported per hit: target PDB id, E-value, and alignment TM-score. A TM-score above ~0.5 is the conventional threshold for 'same fold'.

  · Functional annotations link the protein to curated databases. InterPro entries identify conserved domains and families by matching the sequence against member-database signatures (Pfam, PROSITE, CDD, …). Gene Ontology (GO) terms describe molecular function, biological process, and cellular component in a controlled vocabulary. CATH places the structure in a hierarchical fold classification (Class/Architecture/Topology/Homologous-superfamily). The organism is the source species.

  · The contact map is a binary N×N matrix image: pixel (i, j) is dark where Cα_i and Cα_j are within 8 Å and |i−j|>4. Because the |i−j|>4 filter removes local helical contacts, off-diagonal stripes parallel to the main diagonal indicate parallel β-sheets; stripes perpendicular to it indicate antiparallel β-sheets. The Ramachandran plot scatters every residue's (φ, ψ) pair against the sterically allowed regions. The PAE heatmap renders the predicted-aligned-error matrix.

  · Six rendered views show the 3D structure from the faces of a cube — i.e. along ±x, ±y, ±z. Rendering representation is drawn randomly per protein from cartoon (secondary-structure ribbons), sticks (backbone bonds), or molecular surface; coloring is either N→C rainbow (blue at the N-terminus through red at the C-terminus) or one color per chain.